Protein AF-A0A7Y3MEB3-F1 (afdb_monomer_lite)

Structure (mmCIF, N/CA/C/O backbone):
data_AF-A0A7Y3MEB3-F1
#
_entry.id   AF-A0A7Y3MEB3-F1
#
loop_
_atom_site.group_PDB
_atom_site.id
_atom_site.type_symbol
_atom_site.label_atom_id
_atom_site.label_alt_id
_atom_site.label_comp_id
_atom_site.label_asym_id
_atom_site.label_entity_id
_atom_site.label_seq_id
_atom_site.pdbx_PDB_ins_code
_atom_site.Cartn_x
_atom_site.Cartn_y
_atom_site.Cartn_z
_atom_site.occupancy
_atom_site.B_iso_or_equiv
_atom_site.auth_seq_id
_atom_site.auth_comp_id
_atom_site.auth_asym_id
_atom_site.auth_atom_id
_atom_site.pdbx_PDB_model_num
ATOM 1 N N . MET A 1 1 ? 7.973 -8.160 17.242 1.00 46.84 1 MET A N 1
ATOM 2 C CA . MET A 1 1 ? 7.231 -8.215 15.969 1.00 46.84 1 MET A CA 1
ATOM 3 C C . MET A 1 1 ? 5.839 -8.692 16.312 1.00 46.84 1 MET A C 1
ATOM 5 O O . MET A 1 1 ? 5.749 -9.685 17.028 1.00 46.84 1 MET A O 1
ATOM 9 N N . SER A 1 2 ? 4.796 -7.949 15.940 1.00 56.91 2 SER A N 1
ATOM 10 C CA . SER A 1 2 ? 3.419 -8.432 16.071 1.00 56.91 2 SER A CA 1
ATOM 11 C C . SER A 1 2 ? 3.317 -9.792 15.381 1.00 56.91 2 SER A C 1
ATOM 13 O O . SER A 1 2 ? 3.918 -10.022 14.329 1.00 56.91 2 SER A O 1
ATOM 15 N N . GLN A 1 3 ? 2.649 -10.736 16.032 1.00 82.50 3 GLN A N 1
ATOM 16 C CA . GLN A 1 3 ? 2.381 -12.035 15.441 1.00 82.50 3 GLN A CA 1
ATOM 17 C C . GLN A 1 3 ? 1.303 -11.818 14.374 1.00 82.50 3 GLN A C 1
ATOM 19 O O . GLN A 1 3 ? 0.182 -11.461 14.714 1.00 82.50 3 GLN A O 1
ATOM 24 N N . TRP A 1 4 ? 1.651 -11.963 13.094 1.00 93.31 4 TRP A N 1
ATOM 25 C CA . TRP A 1 4 ? 0.685 -11.849 12.000 1.00 93.31 4 TRP A CA 1
ATOM 26 C C . TRP A 1 4 ? -0.313 -13.006 12.082 1.00 93.31 4 TRP A C 1
ATOM 28 O O . TRP A 1 4 ? 0.071 -14.167 11.922 1.00 93.31 4 TRP A O 1
ATOM 38 N N . ASN A 1 5 ? -1.584 -12.699 12.332 1.00 94.75 5 ASN A N 1
ATOM 39 C CA . ASN A 1 5 ? -2.655 -13.688 12.293 1.00 94.75 5 ASN A CA 1
ATOM 40 C C . ASN A 1 5 ? -2.815 -14.251 10.867 1.00 94.75 5 ASN A C 1
ATOM 42 O O . ASN A 1 5 ? -2.768 -13.483 9.899 1.00 94.75 5 ASN A O 1
ATOM 46 N N . PRO A 1 6 ? -3.001 -15.575 10.711 1.00 93.75 6 PRO A N 1
ATOM 47 C CA . PRO A 1 6 ? -3.175 -16.180 9.398 1.00 93.75 6 PRO A CA 1
ATOM 48 C C . PRO A 1 6 ? -4.501 -15.743 8.771 1.00 93.75 6 PRO A C 1
ATOM 50 O O . PRO A 1 6 ? -5.510 -15.581 9.461 1.00 93.75 6 PRO A O 1
ATOM 53 N N . PHE A 1 7 ? -4.514 -15.606 7.446 1.00 94.44 7 PHE A N 1
ATOM 54 C CA . PHE A 1 7 ? -5.758 -15.451 6.703 1.00 94.44 7 PHE A CA 1
ATOM 55 C C . PHE A 1 7 ? -6.609 -16.729 6.867 1.00 94.44 7 PHE A C 1
ATOM 57 O O . PHE A 1 7 ? -6.096 -17.824 6.638 1.00 94.44 7 PHE A O 1
ATOM 64 N N . PRO A 1 8 ? -7.879 -16.634 7.304 1.00 94.50 8 PRO A N 1
ATOM 65 C CA . PRO A 1 8 ? -8.642 -17.801 7.757 1.00 94.50 8 PRO A CA 1
ATOM 66 C C . PRO A 1 8 ? -9.324 -18.582 6.625 1.00 94.50 8 PRO A C 1
ATOM 68 O O . PRO A 1 8 ? -10.050 -19.540 6.899 1.00 94.50 8 PRO A O 1
ATOM 71 N N . HIS A 1 9 ? -9.149 -18.165 5.370 1.00 94.12 9 HIS A N 1
ATOM 72 C CA . HIS A 1 9 ? -9.791 -18.771 4.207 1.00 94.12 9 HIS A CA 1
ATOM 73 C C . HIS A 1 9 ? -8.760 -19.392 3.266 1.00 94.12 9 HIS A C 1
ATOM 75 O O . HIS A 1 9 ? -7.600 -18.984 3.251 1.00 94.12 9 HIS A O 1
ATOM 81 N N . ASP A 1 10 ? -9.213 -20.363 2.474 1.00 94.62 10 ASP A N 1
ATOM 82 C CA . ASP A 1 10 ? -8.422 -20.969 1.407 1.00 94.62 10 ASP A CA 1
ATOM 83 C C . ASP A 1 10 ? -8.000 -19.905 0.379 1.00 94.62 10 ASP A C 1
ATOM 85 O O . ASP A 1 10 ? -8.814 -19.082 -0.054 1.00 94.62 10 ASP A O 1
ATOM 89 N N . ALA A 1 11 ? -6.714 -19.910 0.036 1.00 93.75 11 ALA A N 1
ATOM 90 C CA . ALA A 1 11 ? -6.078 -18.954 -0.858 1.00 93.75 11 ALA A CA 1
ATOM 91 C C . ALA A 1 11 ? -5.274 -19.638 -1.979 1.00 93.75 11 ALA A C 1
ATOM 93 O O . ALA A 1 11 ? -4.532 -18.948 -2.678 1.00 93.75 11 ALA A O 1
ATOM 94 N N . ASP A 1 12 ? -5.441 -20.950 -2.190 1.00 93.12 12 ASP A N 1
ATOM 95 C CA . ASP A 1 12 ? -4.672 -21.729 -3.174 1.00 93.12 12 ASP A CA 1
ATOM 96 C C . ASP A 1 12 ? -4.790 -21.150 -4.602 1.00 93.12 12 ASP A C 1
ATOM 98 O O . ASP A 1 12 ? -3.812 -21.077 -5.351 1.00 93.12 12 ASP A O 1
ATOM 102 N N . ASP A 1 13 ? -5.968 -20.624 -4.960 1.00 94.56 13 ASP A N 1
ATOM 103 C CA . ASP A 1 13 ? -6.225 -19.958 -6.249 1.00 94.56 13 ASP A CA 1
ATOM 104 C C . ASP A 1 13 ? -5.448 -18.633 -6.441 1.00 94.56 13 ASP A C 1
ATOM 106 O O . ASP A 1 13 ? -5.439 -18.065 -7.541 1.00 94.56 13 ASP A O 1
ATOM 110 N N . TYR A 1 14 ? -4.798 -18.122 -5.389 1.00 95.88 14 TYR A N 1
ATOM 111 C CA . TYR A 1 14 ? -4.109 -16.827 -5.353 1.00 95.88 14 TYR A CA 1
ATOM 112 C C . TYR A 1 14 ? -2.584 -16.931 -5.174 1.00 95.88 14 TYR A C 1
ATOM 114 O O . TYR A 1 14 ? -1.919 -15.908 -5.006 1.00 95.88 14 TYR A O 1
ATOM 122 N N . GLU A 1 15 ? -2.000 -18.129 -5.272 1.00 95.88 15 GLU A N 1
ATOM 123 C CA . GLU A 1 15 ? -0.543 -18.323 -5.147 1.00 95.88 15 GLU A CA 1
ATOM 124 C C . GLU A 1 15 ? 0.270 -17.667 -6.278 1.00 95.88 15 GLU A C 1
ATOM 126 O O . GLU A 1 15 ? 1.401 -17.212 -6.089 1.00 95.88 15 GLU A O 1
ATOM 131 N N . PHE A 1 16 ? -0.317 -17.588 -7.475 1.00 96.50 16 PHE A N 1
ATOM 132 C CA . PHE A 1 16 ? 0.235 -16.911 -8.653 1.00 96.50 16 PHE A CA 1
ATOM 133 C C . PHE A 1 16 ? 1.726 -17.198 -8.957 1.00 96.50 16 PHE A C 1
ATOM 135 O O . PHE A 1 16 ? 2.514 -16.293 -9.262 1.00 96.50 16 PHE A O 1
ATOM 142 N N . GLU A 1 17 ? 2.125 -18.472 -8.954 1.00 92.31 17 GLU A N 1
ATOM 143 C CA . GLU A 1 17 ? 3.499 -18.882 -9.262 1.00 92.31 17 GLU A CA 1
ATOM 144 C C . GLU A 1 17 ? 3.972 -18.473 -10.673 1.00 92.31 17 GLU A C 1
ATOM 146 O O . GLU A 1 17 ? 3.237 -18.529 -11.671 1.00 92.31 17 GLU A O 1
ATOM 151 N N . GLY A 1 18 ? 5.247 -18.083 -10.770 1.00 91.06 18 GLY A N 1
ATOM 152 C CA . GLY A 1 18 ? 5.920 -17.767 -12.030 1.00 91.06 18 GLY A CA 1
ATOM 153 C C . GLY A 1 18 ? 5.163 -16.751 -12.893 1.00 91.06 18 GLY A C 1
ATOM 154 O O . GLY A 1 18 ? 4.838 -15.646 -12.461 1.00 91.06 18 GLY A O 1
ATOM 155 N N . ALA A 1 19 ? 4.880 -17.127 -14.143 1.00 94.44 19 ALA A N 1
ATOM 156 C CA . ALA A 1 19 ? 4.227 -16.252 -15.117 1.00 94.44 19 ALA A CA 1
ATOM 157 C C . ALA A 1 19 ? 2.727 -16.014 -14.848 1.00 94.44 19 ALA A C 1
ATOM 159 O O . ALA A 1 19 ? 2.123 -15.170 -15.517 1.00 94.44 19 ALA A O 1
ATOM 160 N N . SER A 1 20 ? 2.101 -16.754 -13.925 1.00 97.44 20 SER A N 1
ATOM 161 C CA . SER A 1 20 ? 0.665 -16.609 -13.654 1.00 97.44 20 SER A CA 1
ATOM 162 C C . SER A 1 20 ? 0.330 -15.279 -12.967 1.00 97.44 20 SER A C 1
ATOM 164 O O . SER A 1 20 ? -0.679 -14.675 -13.332 1.00 97.44 20 SER A O 1
ATOM 166 N N . LEU A 1 21 ? 1.223 -14.742 -12.121 1.00 98.25 21 LEU A N 1
ATOM 167 C CA . LEU A 1 21 ? 1.090 -13.392 -11.555 1.00 98.25 21 LEU A CA 1
ATOM 168 C C . LEU A 1 21 ? 0.939 -12.335 -12.652 1.00 98.25 21 LEU A C 1
ATOM 170 O O . LEU A 1 21 ? -0.031 -11.581 -12.670 1.00 98.25 21 LEU A O 1
ATOM 174 N N . LYS A 1 22 ? 1.863 -12.321 -13.622 1.00 98.19 22 LYS A N 1
ATOM 175 C CA . LYS A 1 22 ? 1.837 -11.352 -14.728 1.00 98.19 22 LYS A CA 1
ATOM 176 C C . LYS A 1 22 ? 0.552 -11.455 -15.552 1.00 98.19 22 LYS A C 1
ATOM 178 O O . LYS A 1 22 ? 0.006 -10.438 -15.968 1.00 98.19 22 LYS A O 1
ATOM 183 N N . LYS A 1 23 ? 0.058 -12.678 -15.787 1.00 98.25 23 LYS A N 1
ATOM 184 C CA . LYS A 1 23 ? -1.198 -12.915 -16.521 1.00 98.25 23 LYS A CA 1
ATOM 185 C C . LYS A 1 23 ? -2.417 -12.378 -15.765 1.00 98.25 23 LYS A C 1
ATOM 187 O O . LYS A 1 23 ? -3.332 -11.860 -16.397 1.00 98.25 23 LYS A O 1
ATOM 192 N N . ALA A 1 24 ? -2.429 -12.494 -14.438 1.00 98.19 24 ALA A N 1
ATOM 193 C CA . ALA A 1 24 ? -3.523 -12.024 -13.591 1.00 98.19 24 ALA A CA 1
ATOM 194 C C . ALA A 1 24 ? -3.451 -10.519 -13.270 1.00 98.19 24 ALA A C 1
ATOM 196 O O . ALA A 1 24 ? -4.469 -9.932 -12.905 1.00 98.19 24 ALA A O 1
ATOM 197 N N . TRP A 1 25 ? -2.282 -9.893 -13.443 1.00 98.50 25 TRP A N 1
ATOM 198 C CA . TRP A 1 25 ? -1.957 -8.562 -12.927 1.00 98.50 25 TRP A CA 1
ATOM 199 C C . TRP A 1 25 ? -2.993 -7.482 -13.231 1.00 98.50 25 TRP A C 1
ATOM 201 O O . TRP A 1 25 ? -3.502 -6.840 -12.319 1.00 98.50 25 TRP A O 1
ATOM 211 N N . LYS A 1 26 ? -3.376 -7.331 -14.506 1.00 97.50 26 LYS A N 1
ATOM 212 C CA . LYS A 1 26 ? -4.346 -6.305 -14.922 1.00 97.50 26 LYS A CA 1
ATOM 213 C C . LYS A 1 26 ? -5.684 -6.436 -14.188 1.00 97.50 26 LYS A C 1
ATOM 215 O O . LYS A 1 26 ? -6.341 -5.435 -13.947 1.00 97.50 26 LYS A O 1
ATOM 220 N N . ARG A 1 27 ? -6.100 -7.661 -13.855 1.00 97.75 27 ARG A N 1
ATOM 221 C CA . ARG A 1 27 ? -7.332 -7.908 -13.096 1.00 97.75 27 ARG A CA 1
ATOM 222 C C . ARG A 1 27 ? -7.138 -7.611 -11.610 1.00 97.75 27 ARG A C 1
ATOM 224 O O . ARG A 1 27 ? -8.035 -7.046 -11.001 1.00 97.75 27 ARG A O 1
ATOM 231 N N . LEU A 1 28 ? -5.995 -8.002 -11.045 1.00 97.81 28 LEU A N 1
ATOM 232 C CA . LEU A 1 28 ? -5.669 -7.799 -9.628 1.00 97.81 28 LEU A CA 1
ATOM 233 C C . LEU A 1 28 ? -5.521 -6.314 -9.267 1.00 97.81 28 LEU A C 1
ATOM 235 O O . LEU A 1 28 ? -5.891 -5.922 -8.166 1.00 97.81 28 LEU A O 1
ATOM 239 N N . HIS A 1 29 ? -5.042 -5.509 -10.216 1.00 98.25 29 HIS A N 1
ATOM 240 C CA . HIS A 1 29 ? -4.744 -4.085 -10.057 1.00 98.25 29 HIS A CA 1
ATOM 241 C C . HIS A 1 29 ? -5.611 -3.190 -10.952 1.00 98.25 29 HIS A C 1
ATOM 243 O O . HIS A 1 29 ? -5.212 -2.105 -11.363 1.00 98.25 29 HIS A O 1
ATOM 249 N N . ALA A 1 30 ? -6.821 -3.648 -11.288 1.00 97.62 30 ALA A N 1
ATOM 250 C CA . ALA A 1 30 ? -7.758 -2.860 -12.090 1.00 97.62 30 ALA A CA 1
ATOM 251 C C . ALA A 1 30 ? -8.277 -1.612 -11.350 1.00 97.62 30 ALA A C 1
ATOM 253 O O . ALA A 1 30 ? -8.738 -0.679 -11.998 1.00 97.62 30 ALA A O 1
ATOM 254 N N . GLY A 1 31 ? -8.263 -1.629 -10.011 1.00 97.19 31 GLY A N 1
ATOM 255 C CA . GLY A 1 31 ? -8.784 -0.547 -9.173 1.00 97.19 31 GLY A CA 1
ATOM 256 C C . GLY A 1 31 ? -7.738 0.480 -8.733 1.00 97.19 31 GLY A C 1
ATOM 257 O O . GLY A 1 31 ? -8.075 1.656 -8.571 1.00 97.19 31 GLY A O 1
ATOM 258 N N . ASP A 1 32 ? -6.492 0.035 -8.556 1.00 97.56 32 ASP A N 1
ATOM 259 C CA . ASP A 1 32 ? -5.369 0.839 -8.063 1.00 97.56 32 ASP A CA 1
ATOM 260 C C . ASP A 1 32 ? -4.308 1.154 -9.128 1.00 97.56 32 ASP A C 1
ATOM 262 O O . ASP A 1 32 ? -3.382 1.917 -8.867 1.00 97.56 32 ASP A O 1
ATOM 266 N N . CYS A 1 33 ? -4.442 0.585 -10.330 1.00 97.88 33 CYS A N 1
ATOM 267 C CA . CYS A 1 33 ? -3.558 0.815 -11.472 1.00 97.88 33 CYS A CA 1
ATOM 268 C C . CYS A 1 33 ? -2.068 0.551 -11.189 1.00 97.88 33 CYS A C 1
ATOM 270 O O . CYS A 1 33 ? -1.207 1.061 -11.908 1.00 97.88 33 CYS A O 1
ATOM 272 N N . ILE A 1 34 ? -1.731 -0.269 -10.185 1.00 97.50 34 ILE A N 1
ATOM 273 C CA . ILE A 1 34 ? -0.324 -0.526 -9.860 1.00 97.50 34 ILE A CA 1
ATOM 274 C C . ILE A 1 34 ? 0.355 -1.211 -11.057 1.00 97.50 34 ILE A C 1
ATOM 276 O O . ILE A 1 34 ? -0.139 -2.228 -11.559 1.00 97.50 34 ILE A O 1
ATOM 280 N N . PRO A 1 35 ? 1.495 -0.691 -11.542 1.00 97.19 35 PRO A N 1
ATOM 281 C CA . PRO A 1 35 ? 2.210 -1.279 -12.666 1.00 97.19 35 PRO A CA 1
ATOM 282 C C . PRO A 1 35 ? 2.865 -2.611 -12.285 1.00 97.19 35 PRO A C 1
ATOM 284 O O . PRO A 1 35 ? 3.311 -2.815 -11.159 1.00 97.19 35 PRO A O 1
ATOM 287 N 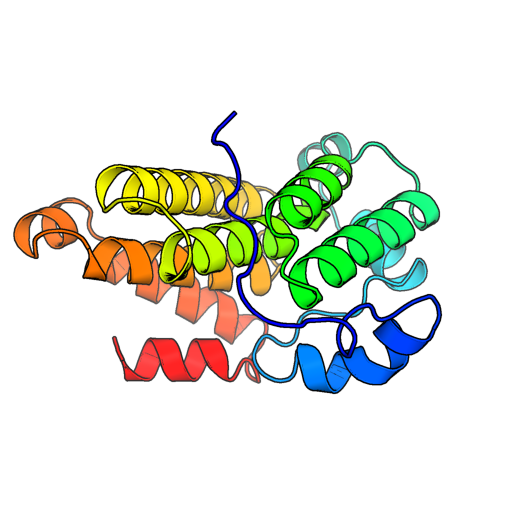N . TYR A 1 36 ? 2.959 -3.533 -13.248 1.00 98.19 36 TYR A N 1
ATOM 288 C CA . TYR A 1 36 ? 3.629 -4.813 -13.009 1.00 98.19 36 TYR A CA 1
ATOM 289 C C . TYR A 1 36 ? 5.141 -4.603 -12.831 1.00 98.19 36 TYR A C 1
ATOM 291 O O . TYR A 1 36 ? 5.775 -4.076 -13.756 1.00 98.19 36 TYR A O 1
ATOM 299 N N . PRO A 1 37 ? 5.747 -5.080 -11.725 1.00 97.50 37 PRO A N 1
ATOM 300 C CA . PRO A 1 37 ? 7.166 -4.894 -11.443 1.00 97.50 37 PRO A CA 1
ATOM 301 C C . PRO A 1 37 ? 8.029 -5.849 -12.277 1.00 97.50 37 PRO A C 1
ATOM 303 O O . PRO A 1 37 ? 8.586 -6.828 -11.789 1.00 97.50 37 PRO A O 1
ATOM 306 N N . SER A 1 38 ? 8.098 -5.585 -13.581 1.00 97.25 38 SER A N 1
ATOM 307 C CA . SER A 1 38 ? 9.077 -6.196 -14.485 1.00 97.25 38 SER A CA 1
ATOM 308 C C . SER A 1 38 ? 10.443 -5.536 -14.326 1.00 97.25 38 SER A C 1
ATOM 310 O O . SER A 1 38 ? 10.511 -4.371 -13.949 1.00 97.25 38 SER A O 1
ATOM 312 N N . SER A 1 39 ? 11.525 -6.223 -14.696 1.00 95.19 39 SER A N 1
ATOM 313 C CA . SER A 1 39 ? 12.878 -5.654 -14.593 1.00 95.19 39 SER A CA 1
ATOM 314 C C . SER A 1 39 ? 13.022 -4.353 -15.390 1.00 95.19 39 SER A C 1
ATOM 316 O O . SER A 1 39 ? 13.565 -3.391 -14.868 1.00 95.19 39 SER A O 1
ATOM 318 N N . SER A 1 40 ? 12.419 -4.267 -16.582 1.00 95.56 40 SER A N 1
ATOM 319 C CA . SER A 1 40 ? 12.397 -3.034 -17.384 1.00 95.56 40 SER A CA 1
ATOM 320 C C . SER A 1 40 ? 11.588 -1.904 -16.744 1.00 95.56 40 SER A C 1
ATOM 322 O O . SER A 1 40 ? 11.911 -0.734 -16.913 1.00 95.56 40 SER A O 1
ATOM 324 N N . TRP A 1 41 ? 10.511 -2.239 -16.025 1.00 95.94 41 TRP A N 1
ATOM 325 C CA . TRP A 1 41 ? 9.765 -1.238 -15.263 1.00 95.94 41 TRP A CA 1
ATOM 326 C C . TRP A 1 41 ? 10.601 -0.738 -14.085 1.00 95.94 41 TRP A C 1
ATOM 328 O O . TRP A 1 41 ? 10.694 0.467 -13.888 1.00 95.94 41 TRP A O 1
ATOM 338 N N . VAL A 1 42 ? 11.256 -1.646 -13.354 1.00 96.31 42 VAL A N 1
ATOM 339 C CA . VAL A 1 42 ? 12.136 -1.278 -12.240 1.00 96.31 42 VAL A CA 1
ATOM 340 C C . VAL A 1 42 ? 13.277 -0.391 -12.729 1.00 96.31 42 VAL A C 1
ATOM 342 O O . VAL A 1 42 ? 13.509 0.645 -12.126 1.00 96.31 42 VAL A O 1
ATOM 345 N N . GLU A 1 43 ? 13.941 -0.738 -13.834 1.00 94.38 43 GLU A N 1
ATOM 346 C CA . GLU A 1 43 ? 14.979 0.103 -14.457 1.00 94.38 43 GLU A CA 1
ATOM 347 C C . GLU A 1 43 ? 14.463 1.513 -14.729 1.00 94.38 43 GLU A C 1
ATOM 349 O O . GLU A 1 43 ? 15.053 2.480 -14.262 1.00 94.38 43 GLU A O 1
ATOM 354 N N . SER A 1 44 ? 13.301 1.629 -15.378 1.00 93.50 44 SER A N 1
ATOM 355 C CA . SER A 1 44 ? 12.697 2.933 -15.658 1.00 93.50 44 SER A CA 1
ATOM 356 C C . SER A 1 44 ? 12.357 3.729 -14.397 1.00 93.50 44 SER A C 1
ATOM 358 O O . SER A 1 44 ? 12.371 4.957 -14.452 1.00 93.50 44 SER A O 1
ATOM 360 N N . VAL A 1 45 ? 11.990 3.065 -13.297 1.00 92.75 45 VAL A N 1
ATOM 361 C CA . VAL A 1 45 ? 11.747 3.740 -12.018 1.00 92.75 45 VAL A CA 1
ATOM 362 C C . VAL A 1 45 ? 13.069 4.228 -11.444 1.00 92.75 45 VAL A C 1
ATOM 364 O O . VAL A 1 45 ? 13.175 5.413 -11.148 1.00 92.75 45 VAL A O 1
ATOM 367 N N . LEU A 1 46 ? 14.069 3.347 -11.337 1.00 91.81 46 LEU A N 1
ATOM 368 C CA . LEU A 1 46 ? 15.385 3.657 -10.773 1.00 91.81 46 LEU A CA 1
ATOM 369 C C . LEU A 1 46 ? 16.076 4.808 -11.515 1.00 91.81 46 LEU A C 1
ATOM 371 O O . LEU A 1 46 ? 16.616 5.695 -10.864 1.00 91.81 46 LEU A O 1
ATOM 375 N N . ASP A 1 47 ? 15.994 4.844 -12.847 1.00 90.56 47 ASP A N 1
ATOM 376 C CA . ASP A 1 47 ? 16.559 5.922 -13.672 1.00 90.56 47 ASP A CA 1
ATOM 377 C C . ASP A 1 47 ? 15.979 7.310 -13.333 1.00 90.56 47 ASP A C 1
ATOM 379 O O . ASP A 1 47 ? 16.613 8.335 -13.590 1.00 90.56 47 ASP A O 1
ATOM 383 N N . GLY A 1 48 ? 14.766 7.354 -12.774 1.00 86.94 48 GLY A N 1
ATOM 384 C CA . GLY A 1 48 ? 14.073 8.580 -12.382 1.00 86.94 48 GLY A CA 1
ATOM 385 C C . GLY A 1 48 ? 14.142 8.911 -10.889 1.00 86.94 48 GLY A C 1
ATOM 386 O O . GLY A 1 48 ? 13.564 9.923 -10.486 1.00 86.94 48 GLY A O 1
ATOM 387 N N . LEU A 1 49 ? 14.786 8.076 -10.067 1.00 88.38 49 LEU A N 1
ATOM 388 C CA . LEU A 1 49 ? 14.871 8.286 -8.621 1.00 88.38 49 LEU A CA 1
ATOM 389 C C . LEU A 1 49 ? 16.002 9.242 -8.240 1.00 88.38 49 LEU A C 1
ATOM 391 O O . LEU A 1 49 ? 17.068 9.261 -8.853 1.00 88.38 49 LEU A O 1
ATOM 395 N N . ASP A 1 50 ? 15.771 10.017 -7.181 1.00 89.19 50 ASP A N 1
ATOM 396 C CA . ASP A 1 50 ? 16.837 10.770 -6.528 1.00 89.19 50 ASP A CA 1
ATOM 397 C C . ASP A 1 50 ? 17.788 9.847 -5.741 1.00 89.19 50 ASP A C 1
ATOM 399 O O . ASP A 1 50 ? 17.487 8.681 -5.469 1.00 89.19 50 ASP A O 1
ATOM 403 N N . GLU A 1 51 ? 18.969 10.366 -5.385 1.00 86.19 51 GLU A N 1
ATOM 404 C CA . GLU A 1 51 ? 20.007 9.594 -4.687 1.00 86.19 51 GLU A CA 1
ATOM 405 C C . GLU A 1 51 ? 19.533 9.041 -3.332 1.00 86.19 51 GLU A C 1
ATOM 407 O O . GLU A 1 51 ? 19.918 7.931 -2.960 1.00 86.19 51 GLU A O 1
ATOM 412 N N . ASP A 1 52 ? 18.672 9.771 -2.614 1.00 85.06 52 ASP A N 1
ATOM 413 C CA . ASP A 1 52 ? 18.134 9.346 -1.316 1.00 85.06 52 ASP A CA 1
ATOM 414 C C . ASP A 1 52 ? 17.193 8.137 -1.481 1.00 85.06 52 ASP A C 1
ATOM 416 O O . ASP A 1 52 ? 17.275 7.161 -0.727 1.00 85.06 52 ASP A O 1
ATOM 420 N N . ALA A 1 53 ? 16.312 8.169 -2.483 1.00 84.62 53 ALA A N 1
ATOM 421 C CA . ALA A 1 53 ? 15.403 7.079 -2.815 1.00 84.62 53 ALA A CA 1
ATOM 422 C C . ALA A 1 53 ? 16.164 5.862 -3.362 1.00 84.62 53 ALA A C 1
ATOM 424 O O . ALA A 1 53 ? 15.889 4.731 -2.946 1.00 84.62 53 ALA A O 1
ATOM 425 N N . LEU A 1 54 ? 17.170 6.079 -4.215 1.00 84.25 54 LEU A N 1
ATOM 426 C CA . LEU A 1 54 ? 18.072 5.027 -4.694 1.00 84.25 54 LEU A CA 1
ATOM 427 C C . LEU A 1 54 ? 18.832 4.364 -3.545 1.00 84.25 54 LEU A C 1
ATOM 429 O O . LEU A 1 54 ? 18.887 3.138 -3.480 1.00 84.25 54 LEU A O 1
ATOM 433 N N . GLY A 1 55 ? 19.357 5.154 -2.605 1.00 81.25 55 GLY A N 1
ATOM 434 C CA . GLY A 1 55 ? 20.085 4.662 -1.433 1.00 81.25 55 GLY A CA 1
ATOM 435 C C . GLY A 1 55 ? 19.248 3.782 -0.498 1.00 81.25 55 GLY A C 1
ATOM 436 O O . GLY A 1 55 ? 19.806 3.047 0.314 1.00 81.25 55 GLY A O 1
ATOM 437 N N . SER A 1 56 ? 17.918 3.813 -0.626 1.00 80.38 56 SER A N 1
ATOM 438 C CA . SER A 1 56 ? 17.015 2.909 0.096 1.00 80.38 56 SER A CA 1
ATOM 439 C C . SER A 1 56 ? 16.877 1.519 -0.545 1.00 80.38 56 SER A C 1
ATOM 441 O O . SER A 1 56 ? 16.338 0.611 0.087 1.00 80.38 56 SER A O 1
ATOM 443 N N . CYS A 1 57 ? 17.347 1.339 -1.782 1.00 82.88 57 CYS A N 1
ATOM 444 C CA . CYS A 1 57 ? 17.212 0.104 -2.550 1.00 82.88 57 CYS A CA 1
ATOM 445 C C . CYS A 1 57 ? 18.506 -0.724 -2.486 1.00 82.88 57 CYS A C 1
ATOM 447 O O . CYS A 1 57 ? 19.588 -0.225 -2.783 1.00 82.88 57 CYS A O 1
ATOM 449 N N . GLY A 1 58 ? 18.408 -2.003 -2.108 1.00 69.88 58 GLY A N 1
ATOM 450 C CA . GLY A 1 58 ? 19.582 -2.856 -1.857 1.00 69.88 58 GLY A CA 1
ATOM 451 C C . GLY A 1 58 ? 20.009 -3.793 -2.995 1.00 69.88 58 GLY A C 1
ATOM 452 O O . GLY A 1 58 ? 21.022 -4.475 -2.851 1.00 69.88 58 GLY A O 1
ATOM 453 N N . ALA A 1 59 ? 19.252 -3.876 -4.095 1.00 76.56 59 ALA A N 1
ATOM 454 C CA . ALA A 1 59 ? 19.463 -4.854 -5.168 1.00 76.56 59 ALA A CA 1
ATOM 455 C C . ALA A 1 59 ? 19.449 -4.213 -6.565 1.00 76.56 59 ALA A C 1
ATOM 457 O O . ALA A 1 59 ? 18.960 -3.098 -6.743 1.00 76.56 59 ALA A O 1
ATOM 458 N N . ASP A 1 60 ? 19.978 -4.935 -7.559 1.00 85.88 60 ASP A N 1
ATOM 459 C CA . ASP A 1 60 ? 19.852 -4.549 -8.968 1.00 85.88 60 ASP A CA 1
ATOM 460 C C . ASP A 1 60 ? 18.393 -4.639 -9.457 1.00 85.88 60 ASP A C 1
ATOM 462 O O . ASP A 1 60 ? 17.504 -5.141 -8.759 1.00 85.88 60 ASP A O 1
ATOM 466 N N . SER A 1 61 ? 18.127 -4.156 -10.673 1.00 88.31 61 SER A N 1
ATOM 467 C CA . SER A 1 61 ? 16.770 -4.110 -11.227 1.00 88.31 61 SER A CA 1
ATOM 468 C C . SER A 1 61 ? 16.078 -5.474 -11.267 1.00 88.31 61 SER A C 1
ATOM 470 O O . SER A 1 61 ? 14.872 -5.573 -11.028 1.00 88.31 61 SER A O 1
ATOM 472 N N . SER A 1 62 ? 16.827 -6.544 -11.540 1.00 92.38 62 SER A N 1
ATOM 473 C CA . SER A 1 62 ? 16.299 -7.905 -11.617 1.00 92.38 62 SER A CA 1
ATOM 474 C C . SER A 1 62 ? 15.977 -8.469 -10.233 1.00 92.38 62 SER A C 1
ATOM 476 O O . SER A 1 62 ? 14.936 -9.113 -10.052 1.00 92.38 62 SER A O 1
ATOM 478 N N . GLY A 1 63 ? 16.844 -8.215 -9.253 1.00 94.38 63 GLY A N 1
ATOM 479 C CA . GLY A 1 63 ? 16.633 -8.561 -7.854 1.00 94.38 63 GLY A CA 1
ATOM 480 C C . GLY A 1 63 ? 15.412 -7.846 -7.286 1.00 94.38 63 GLY A C 1
ATOM 481 O O . GLY A 1 63 ? 14.503 -8.504 -6.785 1.00 94.38 63 GLY A O 1
ATOM 482 N N . LEU A 1 64 ? 15.324 -6.526 -7.466 1.00 95.56 64 LEU A N 1
ATOM 483 C CA . LEU A 1 64 ? 14.175 -5.720 -7.039 1.00 95.56 64 LEU A CA 1
ATOM 484 C C . LEU A 1 64 ? 12.872 -6.159 -7.716 1.00 95.56 64 LEU A C 1
ATOM 486 O O . LEU A 1 64 ? 11.857 -6.328 -7.048 1.00 95.56 64 LEU A O 1
ATOM 490 N N . SER A 1 65 ? 12.896 -6.410 -9.027 1.00 97.31 65 SER A N 1
ATOM 491 C CA . SER A 1 65 ? 11.751 -6.943 -9.780 1.00 97.31 65 SER A CA 1
ATOM 492 C C . SER A 1 65 ? 11.253 -8.259 -9.180 1.00 97.31 65 SER A C 1
ATOM 494 O O . SER A 1 65 ? 10.066 -8.411 -8.889 1.00 97.31 65 SER A O 1
ATOM 496 N N . THR A 1 66 ? 12.166 -9.194 -8.911 1.00 96.75 66 THR A N 1
ATOM 497 C CA . THR A 1 66 ? 11.834 -10.480 -8.280 1.00 96.75 66 THR A CA 1
ATOM 498 C C . THR A 1 66 ? 11.230 -10.272 -6.894 1.00 96.75 66 THR A C 1
ATOM 500 O O . THR A 1 66 ? 10.194 -10.860 -6.578 1.00 96.75 66 THR A O 1
ATOM 503 N N . GLN A 1 67 ? 11.841 -9.396 -6.102 1.00 97.00 67 GLN A N 1
ATOM 504 C CA . GLN A 1 67 ? 11.450 -9.115 -4.731 1.00 97.00 67 GLN A CA 1
ATOM 505 C C . GLN A 1 67 ? 10.051 -8.496 -4.636 1.00 97.00 67 GLN A C 1
ATOM 507 O O . 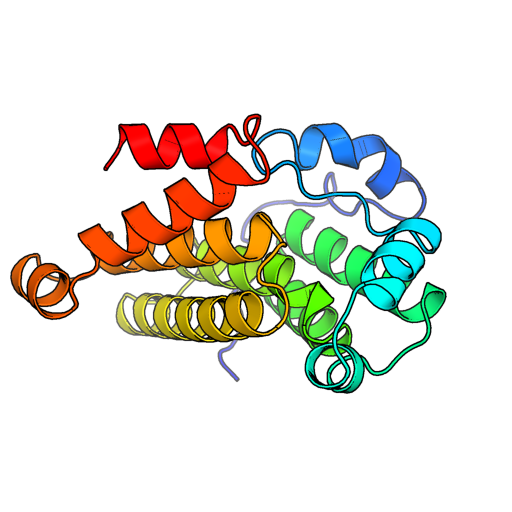GLN A 1 67 ? 9.202 -8.967 -3.879 1.00 97.00 67 GLN A O 1
ATOM 512 N N . LEU A 1 68 ? 9.767 -7.498 -5.473 1.00 98.12 68 LEU A N 1
ATOM 513 C CA . LEU A 1 68 ? 8.451 -6.869 -5.564 1.00 98.12 68 LEU A CA 1
ATOM 514 C C . LEU A 1 68 ? 7.380 -7.875 -5.991 1.00 98.12 68 LEU A C 1
ATOM 516 O O . LEU A 1 68 ? 6.291 -7.903 -5.423 1.00 98.12 68 LEU A O 1
ATOM 520 N N . GLN A 1 69 ? 7.683 -8.752 -6.951 1.00 98.50 69 GLN A N 1
ATOM 521 C CA . GLN A 1 69 ? 6.747 -9.809 -7.336 1.00 98.50 69 GLN A CA 1
ATOM 522 C C . GLN A 1 69 ? 6.498 -10.804 -6.194 1.00 98.50 69 GLN A C 1
ATOM 524 O O . GLN A 1 69 ? 5.373 -11.274 -6.045 1.00 98.50 69 GLN A O 1
ATOM 529 N N . CYS A 1 70 ? 7.509 -11.128 -5.381 1.00 98.25 70 CYS A N 1
ATOM 530 C CA . CYS A 1 70 ? 7.334 -11.950 -4.179 1.00 98.25 70 CYS A CA 1
ATOM 531 C C . CYS A 1 70 ? 6.419 -11.272 -3.154 1.00 98.25 70 CYS A C 1
ATOM 533 O O . CYS A 1 70 ? 5.506 -11.927 -2.648 1.00 98.25 70 CYS A O 1
ATOM 535 N N . ALA A 1 71 ? 6.600 -9.971 -2.915 1.00 98.62 71 ALA A N 1
ATOM 536 C CA . ALA A 1 71 ? 5.734 -9.194 -2.032 1.00 98.62 71 ALA A CA 1
ATOM 537 C C . ALA A 1 71 ? 4.269 -9.238 -2.492 1.00 98.62 71 ALA A C 1
ATOM 539 O O . ALA A 1 71 ? 3.385 -9.593 -1.711 1.00 98.62 71 ALA A O 1
ATOM 540 N N . TRP A 1 72 ? 4.017 -8.989 -3.779 1.00 98.69 72 TRP A N 1
ATOM 541 C CA . TRP A 1 72 ? 2.662 -9.016 -4.328 1.00 98.69 72 TRP A CA 1
ATOM 542 C C . TRP A 1 72 ? 2.038 -10.415 -4.348 1.00 98.69 72 TRP A C 1
ATOM 544 O O . TRP A 1 72 ? 0.862 -10.544 -4.015 1.00 98.69 72 TRP A O 1
ATOM 554 N N . ARG A 1 73 ? 2.797 -11.483 -4.645 1.00 98.62 73 ARG A N 1
ATOM 555 C CA . ARG A 1 73 ? 2.285 -12.864 -4.498 1.00 98.62 73 ARG A CA 1
ATOM 556 C C . ARG A 1 73 ? 1.853 -13.141 -3.064 1.00 98.62 73 ARG A C 1
ATOM 558 O O . ARG A 1 73 ? 0.747 -13.623 -2.848 1.00 98.62 73 ARG A O 1
ATOM 565 N N . ALA A 1 74 ? 2.699 -12.805 -2.091 1.00 98.50 74 ALA A N 1
ATOM 566 C CA . ALA A 1 74 ? 2.372 -12.989 -0.683 1.00 98.50 74 ALA A CA 1
ATOM 567 C C . ALA A 1 74 ? 1.127 -12.183 -0.280 1.00 98.50 74 ALA A C 1
ATOM 569 O O . ALA A 1 74 ? 0.258 -12.716 0.406 1.00 98.50 74 ALA A O 1
ATOM 570 N N . PHE A 1 75 ? 0.996 -10.940 -0.757 1.00 98.69 75 PHE A N 1
ATOM 571 C CA . PHE A 1 75 ? -0.193 -10.122 -0.522 1.00 98.69 75 PHE A CA 1
ATOM 572 C C . PHE A 1 75 ? -1.459 -10.785 -1.077 1.00 98.69 75 PHE A C 1
ATOM 574 O O . PHE A 1 75 ? -2.445 -10.920 -0.354 1.00 98.69 75 PHE A O 1
ATOM 581 N N . HIS A 1 76 ? -1.437 -11.225 -2.338 1.00 98.38 76 HIS A N 1
ATOM 582 C CA . HIS A 1 76 ? -2.604 -11.842 -2.970 1.00 98.38 76 HIS A CA 1
ATOM 583 C C . HIS A 1 76 ? -3.001 -13.170 -2.321 1.00 98.38 76 HIS A C 1
ATOM 585 O O . HIS A 1 76 ? -4.192 -13.443 -2.209 1.00 98.38 76 HIS A O 1
ATOM 591 N N . ALA A 1 77 ? -2.033 -13.944 -1.834 1.00 97.75 77 ALA A N 1
ATOM 592 C CA . ALA A 1 77 ? -2.274 -15.187 -1.108 1.00 97.75 77 ALA A CA 1
ATOM 593 C C . ALA A 1 77 ? -2.608 -14.982 0.389 1.00 97.75 77 ALA A C 1
ATOM 595 O O . ALA A 1 77 ? -2.599 -15.933 1.167 1.00 97.75 77 ALA A O 1
ATOM 596 N N . GLY A 1 78 ? -2.849 -13.742 0.837 1.00 97.69 78 GLY A N 1
ATOM 597 C CA . GLY A 1 78 ? -3.218 -13.434 2.226 1.00 97.69 78 GLY A CA 1
ATOM 598 C C . GLY A 1 78 ? -2.080 -13.577 3.247 1.00 97.69 78 GLY A C 1
ATOM 599 O O . GLY A 1 78 ? -2.306 -13.469 4.453 1.00 97.69 78 GLY A O 1
ATOM 600 N N . ARG A 1 79 ? -0.837 -13.780 2.797 1.00 97.81 79 ARG A N 1
ATOM 601 C CA . ARG A 1 79 ? 0.366 -13.847 3.641 1.00 97.81 79 ARG A CA 1
ATOM 602 C C . ARG A 1 79 ? 0.911 -12.445 3.905 1.00 97.81 79 ARG A C 1
ATOM 604 O O . ARG A 1 79 ? 1.987 -12.076 3.440 1.00 97.81 79 ARG A O 1
ATOM 611 N N . PHE A 1 80 ? 0.158 -11.641 4.653 1.00 98.19 80 PHE A N 1
ATOM 612 C CA . PHE A 1 80 ? 0.464 -10.216 4.843 1.00 98.19 80 PHE A CA 1
ATOM 613 C C . PHE A 1 80 ? 1.822 -9.953 5.505 1.00 98.19 80 PHE A C 1
ATOM 615 O O . PHE A 1 80 ? 2.529 -9.041 5.083 1.00 98.19 80 PHE A O 1
ATOM 622 N N . GLY A 1 81 ? 2.231 -10.773 6.478 1.00 97.69 81 GLY A N 1
ATOM 623 C CA . GLY A 1 81 ? 3.553 -10.644 7.100 1.00 97.69 81 GLY A CA 1
ATOM 624 C C . GLY A 1 81 ? 4.701 -10.885 6.120 1.00 97.69 81 GLY A C 1
ATOM 625 O O . GLY A 1 81 ? 5.657 -10.110 6.087 1.00 97.69 81 GLY A O 1
ATOM 626 N N . ASP A 1 82 ? 4.573 -11.901 5.264 1.00 98.12 82 ASP A N 1
ATOM 627 C CA . ASP A 1 82 ? 5.544 -12.151 4.199 1.00 98.12 82 ASP A CA 1
ATOM 628 C C . ASP A 1 82 ? 5.504 -11.040 3.149 1.00 98.12 82 ASP A C 1
ATOM 630 O O . ASP A 1 82 ? 6.553 -10.638 2.656 1.00 98.12 82 ASP A O 1
ATOM 634 N N . ALA A 1 83 ? 4.327 -10.499 2.826 1.00 98.69 83 ALA A N 1
ATOM 635 C CA . ALA A 1 83 ? 4.199 -9.381 1.897 1.00 98.69 83 ALA A CA 1
ATOM 636 C C . ALA A 1 83 ? 4.973 -8.152 2.388 1.00 98.69 83 ALA A C 1
ATOM 638 O O . ALA A 1 83 ? 5.758 -7.590 1.629 1.00 98.69 83 ALA A O 1
ATOM 639 N N . VAL A 1 84 ? 4.814 -7.781 3.665 1.00 98.56 84 VAL A N 1
ATOM 640 C CA . VAL A 1 84 ? 5.546 -6.662 4.278 1.00 98.56 84 VAL A CA 1
ATOM 641 C C . VAL A 1 84 ? 7.041 -6.947 4.329 1.00 98.56 84 VAL A C 1
ATOM 643 O O . VAL A 1 84 ? 7.825 -6.102 3.918 1.00 98.56 84 VAL A O 1
ATOM 646 N N . LYS A 1 85 ? 7.449 -8.150 4.751 1.00 97.50 85 LYS A N 1
ATOM 647 C CA . LYS A 1 85 ? 8.866 -8.534 4.772 1.00 97.50 85 LYS A CA 1
ATOM 648 C C . LYS A 1 85 ? 9.500 -8.422 3.382 1.00 97.50 85 LYS A C 1
ATOM 650 O O . LYS A 1 85 ? 10.555 -7.813 3.236 1.00 97.50 85 LYS A O 1
ATOM 655 N N . ASN A 1 86 ? 8.861 -9.004 2.365 1.00 97.25 86 ASN A N 1
ATOM 656 C CA . ASN A 1 86 ? 9.394 -8.971 1.009 1.00 97.25 86 ASN A CA 1
ATOM 657 C C . ASN A 1 86 ? 9.407 -7.537 0.454 1.00 97.25 86 ASN A C 1
ATOM 659 O O . ASN A 1 86 ? 10.356 -7.163 -0.228 1.00 97.25 86 ASN A O 1
ATOM 663 N N . ALA A 1 87 ? 8.385 -6.735 0.759 1.00 97.81 87 ALA A N 1
ATOM 664 C CA . ALA A 1 87 ? 8.329 -5.328 0.382 1.00 97.81 87 ALA A CA 1
ATOM 665 C C . ALA A 1 87 ? 9.452 -4.502 1.032 1.00 97.81 87 ALA A C 1
ATOM 667 O O . ALA A 1 87 ? 10.090 -3.713 0.343 1.00 97.81 87 ALA A O 1
ATOM 668 N N . ASP A 1 88 ? 9.737 -4.720 2.317 1.00 96.25 88 ASP A N 1
ATOM 669 C CA . ASP A 1 88 ? 10.801 -4.018 3.044 1.00 96.25 88 ASP A CA 1
ATOM 670 C C . ASP A 1 88 ? 12.190 -4.324 2.459 1.00 96.25 88 ASP A C 1
ATOM 672 O O . ASP A 1 88 ? 13.030 -3.433 2.345 1.00 96.25 88 ASP A O 1
ATOM 676 N N . GLU A 1 89 ? 12.419 -5.557 2.000 1.00 94.88 89 GLU A N 1
ATOM 677 C CA . GLU A 1 89 ? 13.645 -5.943 1.283 1.00 94.88 89 GLU A CA 1
ATOM 678 C C . GLU A 1 89 ? 13.789 -5.238 -0.086 1.00 94.88 89 GLU A C 1
ATOM 680 O O . GLU A 1 89 ? 14.905 -5.096 -0.586 1.00 94.88 89 GLU A O 1
ATOM 685 N N . ALA A 1 90 ? 12.691 -4.756 -0.683 1.00 95.19 90 ALA A N 1
ATOM 686 C CA . ALA A 1 90 ? 12.705 -3.949 -1.909 1.00 95.19 90 ALA A CA 1
ATOM 687 C C . ALA A 1 90 ? 12.847 -2.433 -1.649 1.00 95.19 90 ALA A C 1
ATOM 689 O O . ALA A 1 90 ? 12.818 -1.642 -2.596 1.00 95.19 90 ALA A O 1
ATOM 690 N N . GLY A 1 91 ? 12.996 -2.015 -0.388 1.00 94.12 91 GLY A N 1
ATOM 691 C CA . GLY A 1 91 ? 13.134 -0.611 -0.014 1.00 94.12 91 GLY A CA 1
ATOM 692 C C . GLY A 1 91 ? 11.894 0.213 -0.357 1.00 94.12 91 GLY A C 1
ATOM 693 O O . GLY A 1 91 ? 10.758 -0.261 -0.277 1.00 94.12 91 GLY A O 1
ATOM 694 N N . VAL A 1 92 ? 12.093 1.472 -0.758 1.00 95.19 92 VAL A N 1
ATOM 695 C CA . VAL A 1 92 ? 10.969 2.389 -1.001 1.00 95.19 92 VAL A CA 1
ATOM 696 C C . VAL A 1 92 ? 10.035 1.930 -2.131 1.00 95.19 92 VAL A C 1
ATOM 698 O O . VAL A 1 92 ? 8.836 2.200 -2.065 1.00 95.19 92 VAL A O 1
ATOM 701 N N . LEU A 1 93 ? 10.519 1.167 -3.118 1.00 96.12 93 LEU A N 1
ATOM 702 C CA . LEU A 1 93 ? 9.672 0.623 -4.191 1.00 96.12 93 LEU A CA 1
ATOM 703 C C . LEU A 1 93 ? 8.647 -0.400 -3.670 1.00 96.12 93 LEU A C 1
ATOM 705 O O . LEU A 1 93 ? 7.616 -0.607 -4.306 1.00 96.12 93 LEU A O 1
ATOM 709 N N . GLY A 1 94 ? 8.903 -1.043 -2.526 1.00 97.69 94 GLY A N 1
ATOM 710 C CA . GLY A 1 94 ? 7.963 -1.975 -1.897 1.00 97.69 94 GLY A CA 1
ATOM 711 C C . GLY A 1 94 ? 6.861 -1.296 -1.080 1.00 97.69 94 GLY A C 1
ATOM 712 O O . GLY A 1 94 ? 5.911 -1.961 -0.659 1.00 97.69 94 GLY A O 1
ATOM 713 N N . SER A 1 95 ? 6.962 0.018 -0.853 1.00 97.88 95 SER A N 1
ATOM 714 C CA . SER A 1 95 ? 6.105 0.752 0.086 1.00 97.88 95 SER A CA 1
ATOM 715 C C . SER A 1 95 ? 4.607 0.618 -0.199 1.00 97.88 95 SER A C 1
ATOM 717 O O . SER A 1 95 ? 3.838 0.457 0.749 1.00 97.88 95 SER A O 1
ATOM 719 N N . ASP A 1 96 ? 4.193 0.592 -1.466 1.00 98.56 96 ASP A N 1
ATOM 720 C CA . ASP A 1 96 ? 2.793 0.397 -1.860 1.00 98.56 96 ASP A CA 1
ATOM 721 C C . ASP A 1 96 ? 2.246 -0.951 -1.377 1.00 98.56 96 ASP A C 1
ATOM 723 O O . ASP A 1 96 ? 1.216 -1.012 -0.700 1.00 98.56 96 ASP A O 1
ATOM 727 N N . CYS A 1 97 ? 2.974 -2.037 -1.658 1.00 98.81 97 CYS A N 1
ATOM 728 C CA . CYS A 1 97 ? 2.592 -3.379 -1.224 1.00 98.81 97 CYS A CA 1
ATOM 729 C C . CYS A 1 97 ? 2.567 -3.475 0.305 1.00 98.81 97 CYS A C 1
ATOM 731 O O . CYS A 1 97 ? 1.627 -4.038 0.867 1.00 98.81 97 CYS A O 1
ATOM 733 N N . ALA A 1 98 ? 3.562 -2.899 0.989 1.00 98.75 98 ALA A N 1
ATOM 734 C CA . ALA A 1 98 ? 3.613 -2.893 2.448 1.00 98.75 98 ALA A CA 1
ATOM 735 C C . ALA A 1 98 ? 2.427 -2.128 3.056 1.00 98.75 98 ALA A C 1
ATOM 737 O O . ALA A 1 98 ? 1.730 -2.658 3.920 1.00 98.75 98 ALA A O 1
ATOM 738 N N . CYS A 1 99 ? 2.150 -0.906 2.591 1.00 98.81 99 CYS A N 1
ATOM 739 C CA . CYS A 1 99 ? 1.060 -0.082 3.115 1.00 98.81 99 CYS A CA 1
ATOM 740 C C . CYS A 1 99 ? -0.315 -0.701 2.837 1.00 98.81 99 CYS A C 1
ATOM 742 O O . CYS A 1 99 ? -1.198 -0.635 3.699 1.00 98.81 99 CYS A O 1
ATOM 744 N N . LYS A 1 100 ? -0.495 -1.331 1.667 1.00 98.75 100 LYS A N 1
ATOM 745 C CA . LYS A 1 100 ? -1.712 -2.084 1.342 1.00 98.75 100 LYS A CA 1
ATOM 746 C C . LYS A 1 100 ? -1.860 -3.310 2.244 1.00 98.75 100 LYS A C 1
ATOM 748 O O . LYS A 1 100 ? -2.918 -3.498 2.841 1.00 98.75 100 LYS A O 1
ATOM 753 N N . ALA A 1 101 ? -0.806 -4.114 2.387 1.00 98.81 101 ALA A N 1
ATOM 754 C CA . ALA A 1 101 ? -0.807 -5.312 3.224 1.00 98.81 101 ALA A CA 1
ATOM 755 C C . ALA A 1 101 ? -1.120 -4.989 4.690 1.00 98.81 101 ALA A C 1
ATOM 757 O O . ALA A 1 101 ? -2.007 -5.612 5.271 1.00 98.81 101 ALA A O 1
ATOM 758 N N . ILE A 1 102 ? -0.453 -3.980 5.263 1.00 98.81 102 ILE A N 1
ATOM 759 C CA . ILE A 1 102 ? -0.669 -3.548 6.650 1.00 98.81 102 ILE A CA 1
ATOM 760 C C . ILE A 1 102 ? -2.109 -3.075 6.848 1.00 98.81 102 ILE A C 1
ATOM 762 O O . ILE A 1 102 ? -2.767 -3.525 7.781 1.00 98.81 102 ILE A O 1
ATOM 766 N N . GLY A 1 103 ? -2.627 -2.202 5.979 1.00 98.56 103 GLY A N 1
ATOM 767 C CA . GLY A 1 103 ? -3.973 -1.655 6.158 1.00 98.56 103 GLY A CA 1
ATOM 768 C C . GLY A 1 103 ? -5.091 -2.689 5.966 1.00 98.56 103 GLY A C 1
ATOM 769 O O . GLY A 1 103 ? -6.088 -2.660 6.694 1.00 98.56 103 GLY A O 1
ATOM 770 N N . ILE A 1 104 ? -4.926 -3.645 5.044 1.00 98.31 104 ILE A N 1
ATOM 771 C CA . ILE A 1 104 ? -5.869 -4.764 4.869 1.00 98.31 104 ILE A CA 1
ATOM 772 C C . ILE A 1 104 ? -5.798 -5.727 6.060 1.00 98.31 104 ILE A C 1
ATOM 774 O O . ILE A 1 104 ? -6.840 -6.066 6.621 1.00 98.31 104 ILE A O 1
ATOM 778 N N . TYR A 1 105 ? -4.598 -6.104 6.509 1.00 98.56 105 TYR A N 1
ATOM 779 C CA . TYR A 1 105 ? -4.431 -6.924 7.710 1.00 98.56 105 TYR A CA 1
ATOM 780 C C . TYR A 1 105 ? -5.045 -6.249 8.943 1.00 98.56 105 TYR A C 1
ATOM 782 O O . TYR A 1 105 ? -5.856 -6.853 9.638 1.00 98.56 105 TYR A O 1
ATOM 790 N N . ALA A 1 106 ? -4.737 -4.972 9.175 1.00 98.19 106 ALA A N 1
ATOM 791 C CA . ALA A 1 106 ? -5.282 -4.203 10.289 1.00 98.19 106 ALA A CA 1
ATOM 792 C C . ALA A 1 106 ? -6.816 -4.167 10.264 1.00 98.19 106 ALA A C 1
ATOM 794 O O . ALA A 1 106 ? -7.463 -4.234 11.305 1.00 98.19 106 ALA A O 1
ATOM 795 N N . THR A 1 107 ? -7.404 -4.095 9.070 1.00 97.50 107 THR A N 1
ATOM 796 C CA . THR A 1 107 ? -8.856 -4.063 8.885 1.00 97.50 107 THR A CA 1
ATOM 797 C C . THR A 1 107 ? -9.536 -5.370 9.273 1.00 97.50 107 THR A C 1
ATOM 799 O O . THR A 1 107 ? -10.582 -5.324 9.916 1.00 97.50 107 THR A O 1
ATOM 802 N N . TYR A 1 108 ? -8.982 -6.507 8.853 1.00 96.94 108 TYR A N 1
ATOM 803 C CA . TYR A 1 108 ? -9.704 -7.783 8.894 1.00 96.94 108 TYR A CA 1
ATOM 804 C C . TYR A 1 108 ? -9.145 -8.795 9.895 1.00 96.94 108 TYR A C 1
ATOM 806 O O . TYR A 1 108 ? -9.858 -9.728 10.252 1.00 96.94 108 TYR A O 1
ATOM 814 N N . LEU A 1 109 ? -7.888 -8.646 10.314 1.00 97.00 109 LEU A N 1
ATOM 815 C CA . LEU A 1 109 ? -7.137 -9.693 11.010 1.00 97.00 109 LEU A CA 1
ATOM 816 C C . LEU A 1 109 ? -6.428 -9.226 12.286 1.00 97.00 109 LEU A C 1
ATOM 818 O O . LEU A 1 109 ? -5.973 -10.082 13.041 1.00 97.00 109 LEU A O 1
ATOM 822 N N . ALA A 1 110 ? -6.323 -7.920 12.553 1.00 95.75 110 ALA A N 1
ATOM 823 C CA . ALA A 1 110 ? -5.820 -7.440 13.844 1.00 95.75 110 ALA A CA 1
ATOM 824 C C . ALA A 1 110 ? -6.699 -7.958 14.996 1.00 95.75 110 ALA A C 1
ATOM 826 O O . ALA A 1 110 ? -7.921 -8.040 14.869 1.00 95.75 110 ALA A O 1
ATOM 827 N N . ALA A 1 111 ? -6.070 -8.316 16.116 1.00 93.56 111 ALA A N 1
ATOM 828 C CA . ALA A 1 111 ? -6.736 -8.959 17.244 1.00 93.56 111 ALA A CA 1
ATOM 829 C C . ALA A 1 111 ? -7.666 -8.003 18.003 1.00 93.56 111 ALA A C 1
ATOM 831 O O . ALA A 1 111 ? -8.703 -8.420 18.522 1.00 93.56 111 ALA A O 1
ATOM 832 N N . ASP A 1 112 ? -7.293 -6.725 18.068 1.00 94.94 112 ASP A N 1
ATOM 833 C CA . ASP A 1 112 ? -8.065 -5.685 18.730 1.00 94.94 112 ASP A CA 1
ATOM 834 C C . ASP A 1 112 ? -7.872 -4.305 18.079 1.00 94.94 112 ASP A C 1
ATOM 836 O O . ASP A 1 112 ? -7.034 -4.092 17.198 1.00 94.94 112 ASP A O 1
ATOM 840 N N . GLU A 1 113 ? -8.690 -3.348 18.516 1.00 96.31 113 GLU A N 1
ATOM 841 C CA . GLU A 1 113 ? -8.694 -1.976 18.004 1.00 96.31 113 GLU A CA 1
ATOM 842 C C . GLU A 1 113 ? -7.364 -1.242 18.254 1.00 96.31 113 GLU A C 1
ATOM 844 O O . GLU A 1 113 ? -6.941 -0.424 17.435 1.00 96.31 113 GLU A O 1
ATOM 849 N N . SER A 1 114 ? -6.669 -1.543 19.354 1.00 96.12 114 SER A N 1
ATOM 850 C CA . SER A 1 114 ? -5.390 -0.909 19.683 1.00 96.12 114 SER A CA 1
ATOM 851 C C . SER A 1 114 ? -4.303 -1.336 18.696 1.00 96.12 114 SER A C 1
ATOM 853 O O . SER A 1 114 ? -3.588 -0.482 18.157 1.00 96.12 114 SER A O 1
ATOM 855 N N . GLU A 1 115 ? -4.217 -2.638 18.405 1.00 96.62 115 GLU A N 1
ATOM 856 C CA . GLU A 1 115 ? -3.341 -3.181 17.363 1.00 96.62 115 GLU A CA 1
ATOM 857 C C . GLU A 1 115 ? -3.705 -2.601 15.990 1.00 96.62 115 GLU A C 1
ATOM 859 O O . GLU A 1 115 ? -2.836 -2.064 15.299 1.00 96.62 115 GLU A O 1
ATOM 864 N N . GLN A 1 116 ? -4.990 -2.626 15.622 1.00 97.38 116 GLN A N 1
ATOM 865 C CA . GLN A 1 116 ? -5.477 -2.083 14.354 1.00 97.38 116 GLN A CA 1
ATOM 866 C C . GLN A 1 116 ? -5.044 -0.621 14.157 1.00 97.38 116 GLN A C 1
ATOM 868 O O . GLN A 1 116 ? -4.477 -0.261 13.123 1.00 97.38 116 GLN A O 1
ATOM 873 N N . GLN A 1 117 ? -5.278 0.241 15.149 1.00 97.94 117 GLN A N 1
ATOM 874 C CA . GLN A 1 117 ? -4.896 1.646 15.056 1.00 97.94 117 GLN A CA 1
ATOM 875 C C . GLN A 1 117 ? -3.373 1.843 15.025 1.00 97.94 117 GLN A C 1
ATOM 877 O O . GLN A 1 117 ? -2.891 2.781 14.383 1.00 97.94 117 GLN A O 1
ATOM 882 N N . ALA A 1 118 ? -2.601 1.008 15.731 1.00 98.00 118 ALA A N 1
ATOM 883 C CA . ALA A 1 118 ? -1.140 1.058 15.690 1.00 98.00 118 ALA A CA 1
ATOM 884 C C . ALA A 1 118 ? -0.613 0.740 14.285 1.00 98.00 118 ALA A C 1
ATOM 886 O O . ALA A 1 118 ? 0.229 1.477 13.774 1.00 98.00 118 ALA A O 1
ATOM 887 N N . LEU A 1 119 ? -1.182 -0.275 13.636 1.00 98.50 119 LEU A N 1
ATOM 888 C CA . LEU A 1 119 ? -0.844 -0.666 12.271 1.00 98.50 119 LEU A CA 1
ATOM 889 C C . LEU A 1 119 ? -1.219 0.410 11.247 1.00 98.50 119 LEU A C 1
ATOM 891 O O . LEU A 1 119 ? -0.401 0.739 10.391 1.00 98.50 119 LEU A O 1
ATOM 895 N N . TYR A 1 120 ? -2.397 1.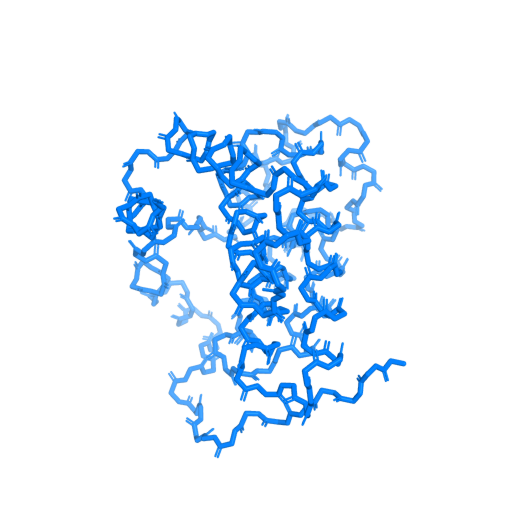037 11.355 1.00 98.69 120 TYR A N 1
ATOM 896 C CA . TYR A 1 120 ? -2.722 2.164 10.472 1.00 98.69 120 TYR A CA 1
ATOM 897 C C . TYR A 1 120 ? -1.734 3.320 10.640 1.00 98.69 120 TYR A C 1
ATOM 899 O O . TYR A 1 120 ? -1.314 3.910 9.650 1.00 98.69 120 TYR A O 1
ATOM 907 N N . ARG A 1 121 ? -1.322 3.640 11.875 1.00 98.50 121 ARG A N 1
ATOM 908 C CA . ARG A 1 121 ? -0.307 4.678 12.123 1.00 98.50 121 ARG A CA 1
ATOM 909 C C . ARG A 1 121 ? 1.051 4.314 11.522 1.00 98.50 121 ARG A C 1
ATOM 911 O O . ARG A 1 121 ? 1.702 5.194 10.965 1.00 98.50 121 ARG A O 1
ATOM 918 N N . GLU A 1 122 ? 1.455 3.048 11.595 1.00 98.38 122 GLU A N 1
ATOM 919 C CA . GLU A 1 122 ? 2.664 2.558 10.926 1.00 98.38 122 GLU A CA 1
ATOM 920 C C . GLU A 1 122 ? 2.563 2.733 9.404 1.00 98.38 122 GLU A C 1
ATOM 922 O O . GLU A 1 122 ? 3.449 3.327 8.793 1.00 98.38 122 GLU A O 1
ATOM 927 N N . ALA A 1 123 ? 1.462 2.288 8.794 1.00 98.62 123 ALA A N 1
ATOM 928 C CA . ALA A 1 123 ? 1.249 2.410 7.355 1.00 98.62 123 ALA A CA 1
ATOM 929 C C . ALA A 1 123 ? 1.155 3.873 6.887 1.00 98.62 123 ALA A C 1
ATOM 931 O O . ALA A 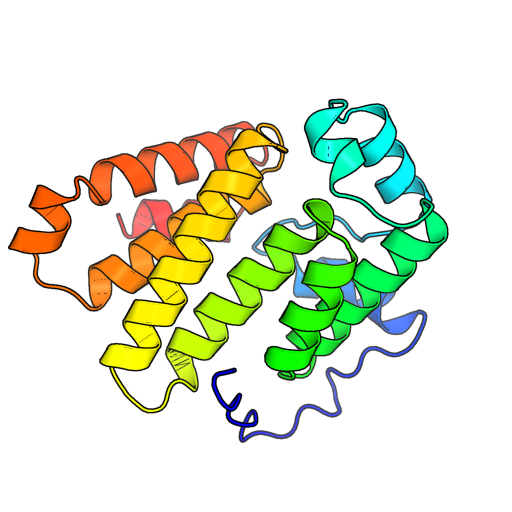1 123 ? 1.678 4.208 5.829 1.00 98.62 123 ALA A O 1
ATOM 932 N N . ILE A 1 124 ? 0.561 4.768 7.687 1.00 98.75 124 ILE A N 1
ATOM 933 C CA . ILE A 1 124 ? 0.566 6.216 7.426 1.00 98.75 124 ILE A CA 1
ATOM 934 C C . ILE A 1 124 ? 2.002 6.745 7.413 1.00 98.75 124 ILE A C 1
ATOM 936 O O . ILE A 1 124 ? 2.384 7.415 6.460 1.00 98.75 124 ILE A O 1
ATOM 940 N N . SER A 1 125 ? 2.815 6.407 8.421 1.00 98.44 125 SER A N 1
ATOM 941 C CA . SER A 1 125 ? 4.217 6.843 8.486 1.00 98.44 125 SER A CA 1
ATOM 942 C C . SER A 1 125 ? 5.038 6.325 7.301 1.00 98.44 125 SER A C 1
ATOM 944 O O . SER A 1 125 ? 5.859 7.062 6.755 1.00 98.44 125 SER A O 1
ATOM 946 N N . ARG A 1 126 ? 4.814 5.071 6.888 1.00 98.19 126 ARG A N 1
ATOM 947 C CA . ARG A 1 126 ? 5.429 4.481 5.690 1.00 98.19 126 ARG A CA 1
ATOM 948 C C . ARG A 1 126 ? 4.993 5.228 4.425 1.00 98.19 126 ARG A C 1
ATOM 950 O O . ARG A 1 126 ? 5.842 5.570 3.609 1.00 98.19 126 ARG A O 1
ATOM 957 N N . GLY A 1 127 ? 3.705 5.549 4.296 1.00 98.44 127 GLY A N 1
ATOM 958 C CA . GLY A 1 127 ? 3.160 6.343 3.192 1.00 98.44 127 GLY A CA 1
ATOM 959 C C . GLY A 1 127 ? 3.733 7.762 3.127 1.00 98.44 127 GLY A C 1
ATOM 960 O O . GLY A 1 127 ? 4.118 8.213 2.055 1.00 98.44 127 GLY A O 1
ATOM 961 N N . GLU A 1 128 ? 3.878 8.455 4.261 1.00 98.50 128 GLU A N 1
ATOM 962 C CA . GLU A 1 128 ? 4.510 9.785 4.321 1.00 98.50 128 GLU A CA 1
ATOM 963 C C . GLU A 1 128 ? 5.975 9.735 3.842 1.00 98.50 128 GLU A C 1
ATOM 965 O O . GLU A 1 128 ? 6.411 10.593 3.069 1.00 98.50 128 GLU A O 1
ATOM 970 N N . GLN A 1 129 ? 6.731 8.703 4.238 1.00 97.56 129 GLN A N 1
ATOM 971 C CA . GLN A 1 129 ? 8.096 8.487 3.750 1.00 97.56 129 GLN A CA 1
ATOM 972 C C . GLN A 1 129 ? 8.126 8.152 2.251 1.00 97.56 129 GLN A C 1
ATOM 974 O O . GLN A 1 129 ? 8.954 8.695 1.519 1.00 97.56 129 GLN A O 1
ATOM 979 N N . ALA A 1 130 ? 7.210 7.302 1.788 1.00 97.38 130 ALA A N 1
ATOM 980 C CA . ALA A 1 130 ? 7.085 6.939 0.383 1.00 97.38 130 ALA A CA 1
ATOM 981 C C . ALA A 1 130 ? 6.719 8.145 -0.488 1.00 97.38 130 ALA A C 1
ATOM 983 O O . ALA A 1 130 ? 7.283 8.305 -1.559 1.00 97.38 130 ALA A O 1
ATOM 984 N N . ILE A 1 131 ? 5.841 9.039 -0.030 1.00 98.06 131 ILE A N 1
ATOM 985 C CA . ILE A 1 131 ? 5.512 10.286 -0.738 1.00 98.06 131 ILE A CA 1
ATOM 986 C C . ILE A 1 131 ? 6.736 11.202 -0.834 1.00 98.06 131 ILE A C 1
ATOM 988 O O . ILE A 1 131 ? 6.933 11.848 -1.860 1.00 98.06 131 ILE A O 1
ATOM 992 N N . LYS A 1 132 ? 7.569 11.266 0.212 1.00 96.50 132 LYS A N 1
ATOM 993 C CA . LYS A 1 132 ? 8.789 12.084 0.193 1.00 96.50 132 LYS A CA 1
ATOM 994 C C . LYS A 1 132 ? 9.790 11.594 -0.859 1.00 96.50 132 LYS A C 1
ATOM 996 O O . LYS A 1 132 ? 10.365 12.417 -1.558 1.00 96.50 132 LYS A O 1
ATOM 1001 N N . LEU A 1 133 ? 10.003 10.282 -0.927 1.00 95.19 133 LEU A N 1
ATOM 1002 C CA . LEU A 1 133 ? 11.015 9.650 -1.783 1.00 95.19 133 LEU A CA 1
ATOM 1003 C C . LEU A 1 133 ? 10.499 9.325 -3.196 1.00 95.19 133 LEU A C 1
ATOM 1005 O O . LEU A 1 133 ? 11.270 9.258 -4.143 1.00 95.19 133 LEU A O 1
ATOM 1009 N N . LEU A 1 134 ? 9.190 9.124 -3.347 1.00 95.19 134 LEU A N 1
ATOM 1010 C CA . LEU A 1 134 ? 8.508 8.807 -4.601 1.00 95.19 134 LEU A CA 1
ATOM 1011 C C . LEU A 1 134 ? 7.332 9.778 -4.825 1.00 95.19 134 LEU A C 1
ATOM 1013 O O . LEU A 1 134 ? 6.183 9.341 -4.946 1.00 95.19 134 LEU A O 1
ATOM 1017 N N . PRO A 1 135 ? 7.565 11.103 -4.905 1.00 95.31 135 PRO A N 1
ATOM 1018 C CA . PRO A 1 135 ? 6.485 12.093 -4.973 1.00 95.31 135 PRO A CA 1
ATOM 1019 C C . PRO A 1 135 ? 5.600 11.948 -6.215 1.00 95.31 135 PRO A C 1
ATOM 1021 O O . PRO A 1 135 ? 4.468 12.437 -6.223 1.00 95.31 135 PRO A O 1
ATOM 1024 N N . ASN A 1 136 ? 6.086 11.274 -7.257 1.00 95.12 136 ASN A N 1
ATOM 1025 C CA . ASN A 1 136 ? 5.362 11.025 -8.501 1.00 95.12 136 ASN A CA 1
ATOM 1026 C C . ASN A 1 136 ? 4.679 9.650 -8.554 1.00 95.12 136 ASN A C 1
ATOM 1028 O O . ASN A 1 136 ? 3.995 9.377 -9.533 1.00 95.12 136 ASN A O 1
ATOM 1032 N N . ASN A 1 137 ? 4.814 8.808 -7.523 1.00 96.94 137 ASN A N 1
ATOM 1033 C CA . ASN A 1 137 ? 4.149 7.508 -7.473 1.00 96.94 137 ASN A CA 1
ATOM 1034 C C . ASN A 1 137 ? 2.680 7.656 -7.021 1.00 96.94 137 ASN A C 1
ATOM 1036 O O . ASN A 1 137 ? 2.454 8.063 -5.877 1.00 96.94 137 ASN A O 1
ATOM 1040 N N . PRO A 1 138 ? 1.675 7.319 -7.854 1.00 98.06 138 PRO A N 1
ATOM 1041 C CA . PRO A 1 138 ? 0.264 7.405 -7.467 1.00 98.06 138 PRO A CA 1
ATOM 1042 C C . PRO A 1 138 ? -0.076 6.523 -6.259 1.00 98.06 138 PRO A C 1
ATOM 1044 O O . PRO A 1 138 ? -0.847 6.947 -5.394 1.00 98.06 138 PRO A O 1
ATOM 1047 N N . GLY A 1 139 ? 0.534 5.333 -6.176 1.00 97.94 139 GLY A N 1
ATOM 1048 C CA . GLY A 1 139 ? 0.310 4.368 -5.098 1.00 97.94 139 GLY A CA 1
ATOM 1049 C C . GLY A 1 139 ? 0.687 4.919 -3.723 1.00 97.94 139 GLY A C 1
ATOM 1050 O O . GLY A 1 139 ? -0.116 4.823 -2.793 1.00 97.94 139 GLY A O 1
ATOM 1051 N N . SER A 1 140 ? 1.828 5.614 -3.615 1.00 98.25 140 SER A N 1
ATOM 1052 C CA . SER A 1 140 ? 2.290 6.225 -2.359 1.00 98.25 140 SER A CA 1
ATOM 1053 C C . SER A 1 140 ? 1.238 7.173 -1.780 1.00 98.25 140 SER A C 1
ATOM 1055 O O . SER A 1 140 ? 0.962 7.169 -0.578 1.00 98.25 140 SER A O 1
ATOM 1057 N N . HIS A 1 141 ? 0.615 7.975 -2.649 1.00 98.75 141 HIS A N 1
ATOM 1058 C CA . HIS A 1 141 ? -0.445 8.904 -2.264 1.00 98.75 141 HIS A CA 1
ATOM 1059 C C . HIS A 1 141 ? -1.742 8.173 -1.918 1.00 98.75 141 HIS A C 1
ATOM 1061 O O . HIS A 1 141 ? -2.337 8.446 -0.872 1.00 98.75 141 HIS A O 1
ATOM 1067 N N . TYR A 1 142 ? -2.163 7.215 -2.748 1.00 98.75 142 TYR A N 1
ATOM 1068 C CA . TYR A 1 142 ? -3.388 6.458 -2.506 1.00 98.75 142 TYR A CA 1
ATOM 1069 C C . TYR A 1 142 ? -3.330 5.678 -1.190 1.00 98.75 142 TYR A C 1
ATOM 1071 O O . TYR A 1 142 ? -4.231 5.807 -0.361 1.00 98.75 142 TYR A O 1
ATOM 1079 N N . PHE A 1 143 ? -2.263 4.915 -0.939 1.00 98.69 143 PHE A N 1
ATOM 1080 C CA . PHE A 1 143 ? -2.173 4.095 0.269 1.00 98.69 143 PHE A CA 1
ATOM 1081 C C . PHE A 1 143 ? -1.977 4.920 1.544 1.00 98.69 143 PHE A C 1
ATOM 1083 O O . PHE A 1 143 ? -2.419 4.492 2.616 1.00 98.69 143 PHE A O 1
ATOM 1090 N N . HIS A 1 144 ? -1.406 6.123 1.446 1.00 98.75 144 HIS A N 1
ATOM 1091 C CA . HIS A 1 144 ? -1.431 7.089 2.543 1.00 98.75 144 HIS A CA 1
ATOM 1092 C C . HIS A 1 144 ? -2.867 7.554 2.848 1.00 98.75 144 HIS A C 1
ATOM 1094 O O . HIS A 1 144 ? -3.301 7.488 4.001 1.00 98.75 144 HIS A O 1
ATOM 1100 N N . ALA A 1 145 ? -3.643 7.944 1.827 1.00 98.62 145 ALA A N 1
ATOM 1101 C CA . ALA A 1 145 ? -5.050 8.321 1.990 1.00 98.62 145 ALA A CA 1
ATOM 1102 C C . ALA A 1 145 ? -5.912 7.168 2.526 1.00 98.62 145 ALA A C 1
ATOM 1104 O O . ALA A 1 145 ? -6.717 7.373 3.435 1.00 98.62 145 ALA A O 1
ATOM 1105 N N . PHE A 1 146 ? -5.716 5.955 2.003 1.00 98.50 146 PHE A N 1
ATOM 1106 C CA . PHE A 1 146 ? -6.392 4.741 2.448 1.00 98.50 146 PHE A CA 1
ATOM 1107 C C . PHE A 1 146 ? -6.187 4.526 3.950 1.00 98.50 146 PHE A C 1
ATOM 1109 O O . PHE A 1 146 ? -7.161 4.482 4.699 1.00 98.50 146 PHE A O 1
ATOM 1116 N N . ASN A 1 147 ? -4.937 4.476 4.421 1.00 98.69 147 ASN A N 1
ATOM 1117 C CA . ASN A 1 147 ? -4.656 4.224 5.834 1.00 98.69 147 ASN A CA 1
ATOM 1118 C C . ASN A 1 147 ? -5.104 5.379 6.748 1.00 98.69 147 ASN A C 1
ATOM 1120 O O . ASN A 1 147 ? -5.589 5.125 7.853 1.00 98.69 147 ASN A O 1
ATOM 1124 N N . LEU A 1 148 ? -5.037 6.635 6.285 1.00 98.38 148 LEU A N 1
ATOM 1125 C CA . LEU A 1 148 ? -5.655 7.768 6.985 1.00 98.38 148 LEU A CA 1
ATOM 1126 C C . LEU A 1 148 ? -7.172 7.592 7.121 1.00 98.38 148 LEU A C 1
ATOM 1128 O O . LEU A 1 148 ? -7.706 7.768 8.213 1.00 98.38 148 LEU A O 1
ATOM 1132 N N . GLY A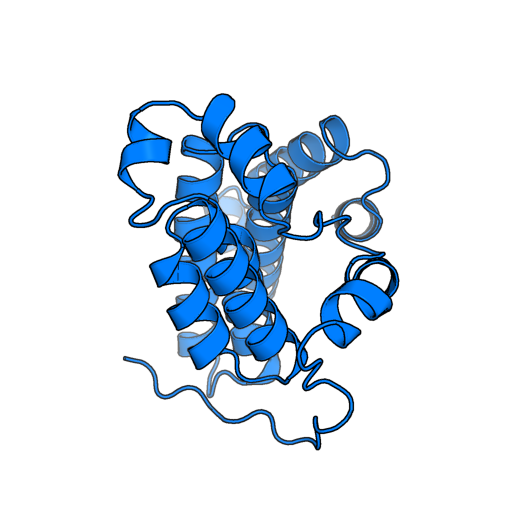 1 149 ? -7.868 7.230 6.043 1.00 97.12 149 GLY A N 1
ATOM 1133 C CA . GLY A 1 149 ? -9.312 7.002 6.059 1.00 97.12 149 GLY A CA 1
ATOM 1134 C C . GLY A 1 149 ? -9.707 5.880 7.018 1.00 97.12 149 GLY A C 1
ATOM 1135 O O . GLY A 1 149 ? -10.613 6.055 7.833 1.00 97.12 149 GLY A O 1
ATOM 1136 N N . ARG A 1 150 ? -8.975 4.759 6.990 1.00 97.62 150 ARG A N 1
ATOM 1137 C CA . ARG A 1 150 ? -9.196 3.621 7.895 1.00 97.62 150 ARG A CA 1
ATOM 1138 C C . ARG A 1 150 ? -8.970 3.987 9.364 1.00 97.62 150 ARG A C 1
ATOM 1140 O O . ARG A 1 150 ? -9.798 3.639 10.200 1.00 97.62 150 ARG A O 1
ATOM 1147 N N . LEU A 1 151 ? -7.915 4.746 9.678 1.00 98.00 151 LEU A N 1
ATOM 1148 C CA . LEU A 1 151 ? -7.703 5.271 11.032 1.00 98.00 151 LEU A CA 1
ATOM 1149 C C . LEU A 1 151 ? -8.806 6.258 11.438 1.00 98.00 151 LEU A C 1
ATOM 1151 O O . LEU A 1 151 ? -9.245 6.250 12.580 1.00 98.00 151 LEU A O 1
ATOM 1155 N N . GLY A 1 152 ? -9.269 7.104 10.516 1.00 96.38 152 GLY A N 1
ATOM 1156 C CA . GLY A 1 152 ? -10.331 8.077 10.778 1.00 96.38 152 GLY A CA 1
ATOM 1157 C C . GLY A 1 152 ? -11.654 7.419 11.174 1.00 96.38 152 GLY A C 1
ATOM 1158 O O . GLY A 1 152 ? -12.385 7.967 11.992 1.00 96.38 152 GLY A O 1
ATOM 1159 N N . GLN A 1 153 ? -11.930 6.228 10.637 1.00 94.50 153 GLN A N 1
ATOM 1160 C CA . GLN A 1 153 ? -13.107 5.422 10.973 1.00 94.50 153 GLN A CA 1
ATOM 1161 C C . GLN A 1 153 ? -13.012 4.737 12.346 1.00 94.50 153 GLN A C 1
ATOM 1163 O O . GLN A 1 153 ? -14.045 4.341 12.878 1.00 94.50 153 GLN A O 1
ATOM 1168 N N . SER A 1 154 ? -11.812 4.598 12.919 1.00 95.62 154 SER A N 1
ATOM 1169 C CA . SER A 1 154 ? -11.589 3.938 14.215 1.00 95.62 154 SER A CA 1
ATOM 1170 C C . SER A 1 154 ? -11.272 4.897 15.365 1.00 95.62 154 SER A C 1
ATOM 1172 O O . SER A 1 154 ? -10.998 4.455 16.475 1.00 95.62 154 SER A O 1
ATOM 1174 N N . ILE A 1 155 ? -11.304 6.214 15.140 1.00 95.56 155 ILE A N 1
ATOM 1175 C CA . ILE A 1 155 ? -11.078 7.221 16.189 1.00 95.56 155 ILE A CA 1
ATOM 1176 C C . ILE A 1 155 ? -12.273 8.165 16.332 1.00 95.56 155 ILE A C 1
ATOM 1178 O O . ILE A 1 155 ? -13.158 8.239 15.481 1.00 95.56 155 ILE A O 1
ATOM 1182 N N . SER A 1 156 ? -12.292 8.944 17.416 1.00 96.56 156 SER A N 1
ATOM 1183 C CA . SER A 1 156 ? -13.335 9.954 17.613 1.00 96.56 156 SER A CA 1
ATOM 1184 C C . SER A 1 156 ? -13.258 11.080 16.573 1.00 96.56 156 SER A C 1
ATOM 1186 O O . SER A 1 156 ? -12.172 11.506 16.169 1.00 96.56 156 SER A O 1
ATOM 1188 N N . ILE A 1 157 ? -14.414 11.659 16.228 1.00 94.50 157 ILE A N 1
ATOM 1189 C CA . ILE A 1 157 ? -14.509 12.827 15.331 1.00 94.50 157 ILE A CA 1
ATOM 1190 C C . ILE A 1 157 ? -13.625 13.981 15.830 1.00 94.50 157 ILE A C 1
ATOM 1192 O O . ILE A 1 157 ? -12.913 14.608 15.048 1.00 94.50 157 ILE A O 1
ATOM 1196 N N . GLY A 1 158 ? -13.631 14.249 17.142 1.00 96.25 158 GLY A N 1
ATOM 1197 C CA . GLY A 1 158 ? -12.814 15.308 17.739 1.00 96.25 158 GLY A CA 1
ATOM 1198 C C . GLY A 1 158 ? -11.312 15.082 17.545 1.00 96.25 158 GLY A C 1
ATOM 1199 O O . GLY A 1 158 ? -10.573 16.025 17.256 1.00 96.25 158 GLY A O 1
ATOM 1200 N N . GLU A 1 159 ? -10.852 13.833 17.642 1.00 95.75 159 GLU A N 1
ATOM 1201 C CA . GLU A 1 159 ? -9.456 13.491 17.372 1.00 95.75 159 GLU A CA 1
ATOM 1202 C C . GLU A 1 159 ? -9.105 13.627 15.885 1.00 95.75 159 GLU A C 1
ATOM 1204 O O . GLU A 1 159 ? -8.069 14.219 15.561 1.00 95.75 159 GLU A O 1
ATOM 1209 N N . ALA A 1 160 ? -9.974 13.145 14.992 1.00 95.44 160 ALA A N 1
ATOM 1210 C CA . ALA A 1 160 ? -9.790 13.255 13.547 1.00 95.44 160 ALA A CA 1
ATOM 1211 C C . ALA A 1 160 ? -9.682 14.722 13.090 1.00 95.44 160 ALA A C 1
ATOM 1213 O O . ALA A 1 160 ? -8.784 15.067 12.312 1.00 95.44 160 ALA A O 1
ATOM 1214 N N . LEU A 1 161 ? -10.533 15.602 13.636 1.00 95.12 161 LEU A N 1
ATOM 1215 C CA . LEU A 1 161 ? -10.494 17.048 13.391 1.00 95.12 161 LEU A CA 1
ATOM 1216 C C . LEU A 1 161 ? -9.193 17.676 13.899 1.00 95.12 161 LEU A C 1
ATOM 1218 O O . LEU A 1 161 ? -8.523 18.387 13.151 1.00 95.12 161 LEU A O 1
ATOM 1222 N N . ARG A 1 162 ? -8.782 17.373 15.138 1.00 96.56 162 ARG A N 1
ATOM 1223 C CA . ARG A 1 162 ? -7.533 17.896 15.723 1.00 96.56 162 ARG A CA 1
ATOM 1224 C C . ARG A 1 162 ? -6.297 17.493 14.913 1.00 96.56 162 ARG A C 1
ATOM 1226 O O . ARG A 1 162 ? -5.324 18.240 14.861 1.00 96.56 162 ARG A O 1
ATOM 1233 N N . LYS A 1 163 ? -6.317 16.307 14.303 1.00 94.31 163 LYS A N 1
ATOM 1234 C CA . LYS A 1 163 ? -5.240 15.800 13.437 1.00 94.31 163 LYS A CA 1
ATOM 1235 C C . LYS A 1 163 ? -5.327 16.302 11.989 1.00 94.31 163 LYS A C 1
ATOM 1237 O O . LYS A 1 163 ? -4.428 15.998 11.206 1.00 94.31 163 LYS A O 1
ATOM 1242 N N . GLY A 1 164 ? -6.378 17.044 11.625 1.00 95.56 164 GLY A N 1
ATOM 1243 C CA . GLY A 1 164 ? -6.584 17.561 10.270 1.00 95.56 164 GLY A CA 1
ATOM 1244 C C . GLY A 1 164 ? -6.734 16.462 9.215 1.00 95.56 164 GLY A C 1
ATOM 1245 O O . GLY A 1 164 ? -6.335 16.657 8.069 1.00 95.56 164 GLY A O 1
ATOM 1246 N N . MET A 1 165 ? -7.261 15.291 9.594 1.00 95.19 165 MET A N 1
ATOM 1247 C CA . MET A 1 165 ? -7.224 14.094 8.742 1.00 95.19 165 MET A CA 1
ATOM 1248 C C . MET A 1 165 ? -7.978 14.275 7.431 1.00 95.19 165 MET A C 1
ATOM 1250 O O . MET A 1 165 ? -7.487 13.842 6.397 1.00 95.19 165 MET A O 1
ATOM 1254 N N . ALA A 1 166 ? -9.117 14.968 7.461 1.00 94.19 166 ALA A N 1
ATOM 1255 C CA . ALA A 1 166 ? -9.923 15.201 6.271 1.00 94.19 166 ALA A CA 1
ATOM 1256 C C . ALA A 1 166 ? -9.122 15.930 5.170 1.00 94.19 166 ALA A C 1
ATOM 1258 O O . ALA A 1 166 ? -9.021 15.455 4.042 1.00 94.19 166 ALA A O 1
ATOM 1259 N N . GLY A 1 167 ? -8.438 17.022 5.534 1.00 96.81 167 GLY A N 1
ATOM 1260 C CA . GLY A 1 167 ? -7.575 17.754 4.606 1.00 96.81 167 GLY A CA 1
ATOM 1261 C C . GLY A 1 167 ? -6.439 16.891 4.053 1.00 96.81 167 GLY A C 1
ATOM 1262 O O . GLY A 1 167 ? -6.209 16.895 2.849 1.00 96.81 167 GLY A O 1
ATOM 1263 N N . LYS A 1 168 ? -5.780 16.096 4.907 1.00 97.69 168 LYS A N 1
ATOM 1264 C CA . LYS A 1 168 ? -4.703 15.189 4.478 1.00 97.69 168 LYS A CA 1
ATOM 1265 C C . LYS A 1 168 ? -5.188 14.115 3.500 1.00 97.69 168 LYS A C 1
ATOM 1267 O O . LYS A 1 168 ? -4.519 13.875 2.501 1.00 97.69 168 LYS A O 1
ATOM 1272 N N . ILE A 1 169 ? -6.344 13.501 3.772 1.00 98.12 169 ILE A N 1
ATOM 1273 C CA . ILE A 1 169 ? -6.963 12.505 2.886 1.00 98.12 169 ILE A CA 1
ATOM 1274 C C . ILE A 1 169 ? -7.223 13.135 1.521 1.00 98.12 169 ILE A C 1
ATOM 1276 O O . ILE A 1 169 ? -6.777 12.591 0.514 1.00 98.12 169 ILE A O 1
ATOM 1280 N N . LYS A 1 170 ? -7.868 14.309 1.486 1.00 97.94 170 LYS A N 1
ATOM 1281 C CA . LYS A 1 170 ? -8.159 15.000 0.228 1.00 97.94 170 LYS A CA 1
ATOM 1282 C C . LYS A 1 170 ? -6.881 15.333 -0.546 1.00 97.94 170 LYS A C 1
ATOM 1284 O O . LYS A 1 170 ? -6.803 15.007 -1.722 1.00 97.94 170 LYS A O 1
ATOM 1289 N N . THR A 1 171 ? -5.872 15.916 0.107 1.00 98.31 171 THR A N 1
ATOM 1290 C CA . THR A 1 171 ? -4.584 16.233 -0.536 1.00 98.31 171 THR A CA 1
ATOM 1291 C C . THR A 1 171 ? -3.952 15.000 -1.177 1.00 98.31 171 THR A C 1
ATOM 1293 O O . THR A 1 171 ? -3.481 15.076 -2.307 1.00 98.31 171 THR A O 1
ATOM 1296 N N . SER A 1 172 ? -3.946 13.862 -0.481 1.00 98.56 172 SER A N 1
ATOM 1297 C CA . SER A 1 172 ? -3.376 12.629 -1.021 1.00 98.56 172 SER A CA 1
ATOM 1298 C C . SER A 1 172 ? -4.215 12.027 -2.152 1.00 98.56 172 SER A C 1
ATOM 1300 O O . SER A 1 172 ? -3.650 11.573 -3.141 1.00 98.56 172 SER A O 1
ATOM 1302 N N . LEU A 1 173 ? -5.547 12.059 -2.070 1.00 98.62 173 LEU A N 1
ATOM 1303 C CA . LEU A 1 173 ? -6.399 11.580 -3.164 1.00 98.62 173 LEU A CA 1
ATOM 1304 C C . LEU A 1 173 ? -6.296 12.466 -4.412 1.00 98.62 173 LEU A C 1
ATOM 1306 O O . LEU A 1 173 ? -6.173 11.933 -5.511 1.00 98.62 173 LEU A O 1
ATOM 1310 N N . ASP A 1 174 ? -6.281 13.792 -4.248 1.00 98.50 174 ASP A N 1
ATOM 1311 C CA . ASP A 1 174 ? -6.066 14.732 -5.354 1.00 98.50 174 ASP A CA 1
ATOM 1312 C C . ASP A 1 174 ? -4.713 14.450 -6.030 1.00 98.50 174 ASP A C 1
ATOM 1314 O O . ASP A 1 174 ? -4.653 14.262 -7.241 1.00 98.50 174 ASP A O 1
ATOM 1318 N N . ALA A 1 175 ? -3.633 14.329 -5.246 1.00 98.62 175 ALA A N 1
ATOM 1319 C CA . ALA A 1 175 ? -2.299 14.042 -5.773 1.00 98.62 175 ALA A CA 1
ATOM 1320 C C . ALA A 1 175 ? -2.225 12.689 -6.503 1.00 98.62 175 ALA A C 1
ATOM 1322 O O . ALA A 1 175 ? -1.534 12.579 -7.518 1.00 98.62 175 ALA A O 1
ATOM 1323 N N . CYS A 1 176 ? -2.929 11.667 -6.007 1.00 98.69 176 CYS A N 1
ATOM 1324 C CA . CYS A 1 176 ? -3.053 10.379 -6.682 1.00 98.69 176 CYS A CA 1
ATOM 1325 C C . CYS A 1 176 ? -3.725 10.537 -8.054 1.00 98.69 176 CYS A C 1
ATOM 1327 O O . CYS A 1 176 ? -3.146 10.144 -9.064 1.00 98.69 176 CYS A O 1
ATOM 1329 N N . LEU A 1 177 ? -4.896 11.176 -8.104 1.00 98.56 177 LEU A N 1
ATOM 1330 C CA . LEU A 1 177 ? -5.698 11.315 -9.325 1.00 98.56 177 LEU A CA 1
ATOM 1331 C C . LEU A 1 177 ? -5.107 12.281 -10.354 1.00 98.56 177 LEU A C 1
ATOM 1333 O O . LEU A 1 177 ? -5.352 12.124 -11.546 1.00 98.56 177 LEU A O 1
ATOM 1337 N N . GLU A 1 178 ? -4.304 13.255 -9.926 1.00 98.38 178 GLU A N 1
ATOM 1338 C CA . GLU A 1 178 ? -3.498 14.072 -10.840 1.00 98.38 178 GLU A CA 1
ATOM 1339 C C . GLU A 1 178 ? -2.480 13.229 -11.625 1.00 98.38 178 GLU A C 1
ATOM 1341 O O . GLU A 1 178 ? -2.145 13.573 -12.759 1.00 98.38 178 GLU A O 1
ATOM 1346 N N . ARG A 1 179 ? -1.975 12.142 -11.026 1.00 97.81 179 ARG A N 1
ATOM 1347 C CA . ARG A 1 179 ? -0.949 11.266 -11.616 1.00 97.81 179 ARG A CA 1
ATOM 1348 C C . ARG A 1 179 ? -1.554 10.056 -12.322 1.00 97.81 179 ARG A C 1
ATOM 1350 O O . ARG A 1 179 ? -1.024 9.640 -13.345 1.00 97.81 179 ARG A O 1
ATOM 1357 N N . GLU A 1 180 ? -2.645 9.515 -11.786 1.00 98.31 180 GLU A N 1
ATOM 1358 C CA . GLU A 1 180 ? -3.370 8.365 -12.329 1.00 98.31 180 GLU A CA 1
ATOM 1359 C C . GLU A 1 180 ? -4.886 8.644 -12.348 1.00 98.31 180 GLU A C 1
ATOM 1361 O O . GLU A 1 180 ? -5.613 8.253 -11.428 1.00 98.31 180 GLU A O 1
ATOM 1366 N N . PRO A 1 181 ? -5.390 9.353 -13.377 1.00 98.31 181 PRO A N 1
ATOM 1367 C CA . PRO A 1 181 ? -6.801 9.728 -13.473 1.00 98.31 181 PRO A CA 1
ATOM 1368 C C . PRO A 1 181 ? -7.768 8.541 -13.562 1.00 98.31 181 PRO A C 1
ATOM 1370 O O . PRO A 1 181 ? -8.942 8.702 -13.221 1.00 98.31 181 PRO A O 1
ATOM 1373 N N . ASP A 1 182 ? -7.296 7.364 -13.987 1.00 97.94 182 ASP A N 1
ATOM 1374 C CA . ASP A 1 182 ? -8.106 6.146 -14.113 1.00 97.94 182 ASP A CA 1
ATOM 1375 C C . ASP A 1 182 ? -8.146 5.315 -12.809 1.00 97.94 182 ASP A C 1
ATOM 1377 O O . ASP A 1 182 ? -8.727 4.228 -12.778 1.00 97.94 182 ASP A O 1
ATOM 1381 N N . HIS A 1 183 ? -7.584 5.822 -11.701 1.00 98.62 183 HIS A N 1
ATOM 1382 C CA . HIS A 1 183 ? -7.559 5.134 -10.406 1.00 98.62 183 HIS A CA 1
ATOM 1383 C C . HIS A 1 183 ? -8.961 5.047 -9.766 1.00 98.62 183 HIS A C 1
ATOM 1385 O O . HIS A 1 183 ? -9.385 5.895 -8.973 1.00 98.62 183 HIS A O 1
ATOM 1391 N N . ALA A 1 184 ? -9.695 3.977 -10.073 1.00 98.19 184 ALA A N 1
ATOM 1392 C CA . ALA A 1 184 ? -11.081 3.779 -9.639 1.00 98.19 184 ALA A CA 1
ATOM 1393 C C . ALA A 1 184 ? -11.260 3.777 -8.109 1.00 98.19 184 ALA A C 1
ATOM 1395 O O . ALA A 1 184 ? -12.246 4.313 -7.589 1.00 98.19 184 ALA A O 1
ATOM 1396 N N . GLU A 1 185 ? -10.311 3.208 -7.364 1.00 98.00 185 GLU A N 1
ATOM 1397 C CA . GLU A 1 185 ? -10.386 3.182 -5.900 1.00 98.00 185 GLU A CA 1
ATOM 1398 C C . GLU A 1 185 ? -10.212 4.580 -5.272 1.00 98.00 185 GLU A C 1
ATOM 1400 O O . GLU A 1 185 ? -10.858 4.878 -4.266 1.00 98.00 185 GLU A O 1
ATOM 1405 N N . ALA A 1 186 ? -9.411 5.466 -5.876 1.00 98.25 186 ALA A N 1
ATOM 1406 C CA . ALA A 1 186 ? -9.232 6.843 -5.418 1.00 98.25 186 ALA A CA 1
ATOM 1407 C C . ALA A 1 186 ? -10.483 7.693 -5.694 1.00 98.25 186 ALA A C 1
ATOM 1409 O O . ALA A 1 186 ? -10.929 8.426 -4.810 1.00 98.25 186 ALA A O 1
ATOM 1410 N N . HIS A 1 187 ? -11.118 7.525 -6.862 1.00 98.25 187 HIS A N 1
ATOM 1411 C CA . HIS A 1 187 ? -12.430 8.128 -7.151 1.00 98.25 187 HIS A CA 1
ATOM 1412 C C . HIS A 1 187 ? -13.501 7.6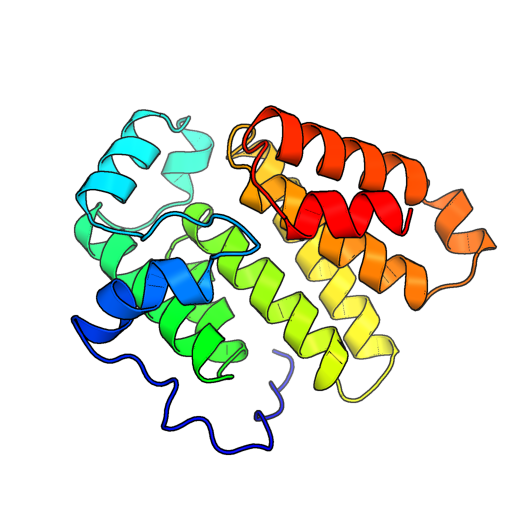68 -6.162 1.00 98.25 187 HIS A C 1
ATOM 1414 O O . HIS A 1 187 ? -14.271 8.480 -5.649 1.00 98.25 187 HIS A O 1
ATOM 1420 N N . THR A 1 188 ? -13.525 6.371 -5.847 1.00 96.75 188 THR A N 1
ATOM 1421 C CA . THR A 1 188 ? -14.461 5.820 -4.857 1.00 96.75 188 THR A CA 1
ATOM 1422 C C . THR A 1 188 ? -14.213 6.423 -3.474 1.00 96.75 188 THR A C 1
ATOM 1424 O O . THR A 1 188 ? -15.162 6.821 -2.800 1.00 96.75 188 THR A O 1
ATOM 1427 N N . ALA A 1 189 ? -12.948 6.546 -3.060 1.00 95.31 189 ALA A N 1
ATOM 1428 C CA . ALA A 1 189 ? -12.577 7.170 -1.793 1.00 95.31 189 ALA A CA 1
ATOM 1429 C C . ALA A 1 189 ? -12.983 8.653 -1.720 1.00 95.31 189 ALA A C 1
ATOM 1431 O O . ALA A 1 189 ? -13.501 9.075 -0.689 1.00 95.31 189 ALA A O 1
ATOM 1432 N N . LEU A 1 190 ? -12.828 9.422 -2.806 1.00 92.06 190 LEU A N 1
ATOM 1433 C CA . LEU A 1 190 ? -13.303 10.810 -2.874 1.00 92.06 190 LEU A CA 1
ATOM 1434 C C . LEU A 1 190 ? -14.826 10.926 -2.803 1.00 92.06 190 LEU A C 1
ATOM 1436 O O . LEU A 1 190 ? -15.327 11.882 -2.227 1.00 92.06 190 LEU A O 1
ATOM 1440 N N . GLY A 1 191 ? -15.570 9.976 -3.373 1.00 89.81 191 GLY A N 1
ATOM 1441 C CA . GLY A 1 191 ? -17.033 9.978 -3.297 1.00 89.81 191 GLY A CA 1
ATOM 1442 C C . GLY A 1 191 ? -17.581 9.687 -1.894 1.00 89.81 191 GLY A C 1
ATOM 1443 O O . GLY A 1 191 ? -18.727 10.022 -1.606 1.00 89.81 191 GLY A O 1
ATOM 1444 N N . MET A 1 192 ? -16.777 9.053 -1.035 1.00 82.56 192 MET A N 1
ATOM 1445 C CA . MET A 1 192 ? -17.110 8.778 0.369 1.00 82.56 192 MET A CA 1
ATOM 1446 C C . MET A 1 192 ? -16.628 9.867 1.339 1.00 82.56 192 MET A C 1
ATOM 1448 O O . MET A 1 192 ? -17.036 9.845 2.502 1.00 82.56 192 MET A O 1
ATOM 1452 N N . TYR A 1 193 ? -15.733 10.748 0.884 1.00 63.31 193 TYR A N 1
ATOM 1453 C CA . TYR A 1 193 ? -15.210 11.888 1.636 1.00 63.31 193 TYR A CA 1
ATOM 1454 C C . TYR A 1 193 ? -16.267 12.989 1.783 1.00 63.31 193 TYR A C 1
ATOM 1456 O O . TYR A 1 193 ? -16.425 13.492 2.920 1.00 63.31 193 TYR A O 1
#

pLDDT: mean 95.11, std 6.64, range [46.84, 98.81]

Radius of gyration: 16.15 Å; chains: 1; bounding box: 37×40×37 Å

Secondary structure (DSSP, 8-state):
----PPPSS--GGG--TTHHHHHHHHHHTTTT-PPP--HHHHHHHHTT--HHHHHT--S-HHHHHHHHHHHHHHHHTT-HHHHHHHHHHTGGGGHHHHHHHHHHHHHHT-SSHHHHHHHHHHHHHHHHHHHHH-TT-HHHHHHHHHHHHHHHHTS-HHHHHHTTHHHHHHHHHHHHHHH-TT-HHHHHHHHH-

Sequence (193 aa):
MSQWNPFPHDADDYEFEGASLKKAWKRLHAGDCIPYPSSSWVESVLDGLDEDALGSCGADSSGLSTQLQCAWRAFHAGRFGDAVKNADEAGVLGSDCACKAIGIYATYLAADESEQQALYREAISRGEQAIKLLPNNPGSHYFHAFNLGRLGQSISIGEALRKGMAGKIKTSLDACLEREPDHAEAHTALGMY

Foldseek 3Di:
DPDQFFDPDAQVVLLQPDCSCVVCVCVVCVQAVDDQLDLVVQVVVLVPFDPVQVVQADDHSHLLNVLLSQLNSCQRSRVLVSNLVSLSNRGLVSLLSNLVSLQVSLVPPDPDLVRSLVSLVVNLVSLVVSCVRPVLDLSSLQSNLSSLVSNCVSDDPVVNVVVVSVVSSVVSLVSSCVNPVSNNNSVVSVVVD